Protein AF-A0A9D6N8E6-F1 (afdb_monomer_lite)

Structure (mmCIF, N/CA/C/O backbone):
data_AF-A0A9D6N8E6-F1
#
_entry.id   AF-A0A9D6N8E6-F1
#
loop_
_atom_site.group_PDB
_atom_site.id
_atom_site.type_symbol
_atom_site.label_atom_id
_atom_site.label_alt_id
_atom_site.label_comp_id
_atom_site.label_asym_id
_atom_site.label_entity_id
_atom_site.label_seq_id
_atom_site.pdbx_PDB_ins_code
_atom_site.Cartn_x
_atom_site.Cartn_y
_atom_site.Cartn_z
_atom_site.occupancy
_atom_site.B_iso_or_equiv
_atom_site.auth_seq_id
_atom_site.auth_comp_id
_atom_site.auth_asym_id
_atom_site.auth_atom_id
_atom_site.pdbx_PDB_model_num
ATOM 1 N N . MET A 1 1 ? 76.226 5.677 11.889 1.00 42.09 1 MET A N 1
ATOM 2 C CA . MET A 1 1 ? 75.661 6.830 12.617 1.00 42.09 1 MET A CA 1
ATOM 3 C C . MET A 1 1 ? 74.143 6.718 12.610 1.00 42.09 1 MET A C 1
ATOM 5 O O . MET A 1 1 ? 73.605 6.494 11.540 1.00 42.09 1 MET A O 1
ATOM 9 N N . LEU A 1 2 ? 73.529 6.813 13.801 1.00 46.78 2 LEU A N 1
ATOM 10 C CA . LEU A 1 2 ? 72.191 7.360 14.121 1.00 46.78 2 LEU A CA 1
ATOM 11 C C . LEU A 1 2 ? 71.044 6.963 13.155 1.00 46.78 2 LEU A C 1
ATOM 13 O O . LEU A 1 2 ? 70.972 7.461 12.046 1.00 46.78 2 LEU A O 1
ATOM 17 N N . GLY A 1 3 ? 70.111 6.066 13.481 1.00 46.19 3 GLY A N 1
ATOM 18 C CA . GLY A 1 3 ? 69.274 6.053 14.682 1.00 46.19 3 GLY A CA 1
ATOM 19 C C . GLY A 1 3 ? 68.002 6.879 14.446 1.00 46.19 3 GLY A C 1
ATOM 20 O O . GLY A 1 3 ? 68.111 8.089 14.284 1.00 46.19 3 GLY A O 1
ATOM 21 N N . LYS A 1 4 ? 66.824 6.230 14.441 1.00 55.94 4 LYS A N 1
ATOM 22 C CA . LYS A 1 4 ? 65.525 6.746 14.934 1.00 55.94 4 LYS A CA 1
ATOM 23 C C . LYS A 1 4 ? 64.436 5.681 14.756 1.00 55.94 4 LYS A C 1
ATOM 25 O O . LYS A 1 4 ? 63.934 5.451 13.662 1.00 55.94 4 LYS A O 1
ATOM 30 N N . GLY A 1 5 ? 64.118 5.016 15.865 1.00 46.75 5 GLY A N 1
ATOM 31 C CA . GLY A 1 5 ? 62.957 4.148 15.995 1.00 46.75 5 GLY A CA 1
ATOM 32 C C . GLY A 1 5 ? 61.688 4.974 16.187 1.00 46.75 5 GLY A C 1
ATOM 33 O O . GLY A 1 5 ? 61.681 5.943 16.943 1.00 46.75 5 GLY A O 1
ATOM 34 N N . PHE A 1 6 ? 60.619 4.571 15.507 1.00 55.41 6 PHE A N 1
ATOM 35 C CA . PHE A 1 6 ? 59.274 5.069 15.758 1.00 55.41 6 PHE A CA 1
ATOM 36 C C . PHE A 1 6 ? 58.623 4.194 16.829 1.00 55.41 6 PHE A C 1
ATOM 38 O O . PHE A 1 6 ? 58.233 3.052 16.589 1.00 55.41 6 PHE A O 1
ATOM 45 N N . SER A 1 7 ? 58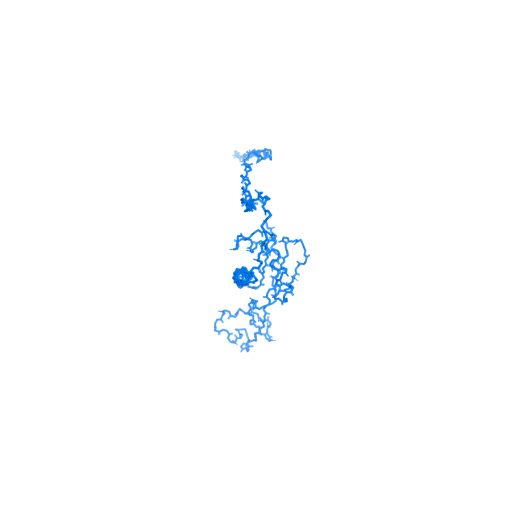.550 4.733 18.041 1.00 55.28 7 SER A N 1
ATOM 46 C CA . SER A 1 7 ? 57.780 4.193 19.154 1.00 55.28 7 SER A CA 1
ATOM 47 C C . SER A 1 7 ? 56.286 4.372 18.877 1.00 55.28 7 SER A C 1
ATOM 49 O O . SER A 1 7 ? 55.776 5.483 18.763 1.00 55.28 7 SER A O 1
ATOM 51 N N . ASN A 1 8 ? 55.583 3.250 18.762 1.00 55.59 8 ASN A N 1
ATOM 52 C CA . ASN A 1 8 ? 54.142 3.188 18.554 1.00 55.59 8 ASN A CA 1
ATOM 53 C C . ASN A 1 8 ? 53.432 3.354 19.918 1.00 55.59 8 ASN A C 1
ATOM 55 O O . ASN A 1 8 ? 53.667 2.531 20.813 1.00 55.59 8 ASN 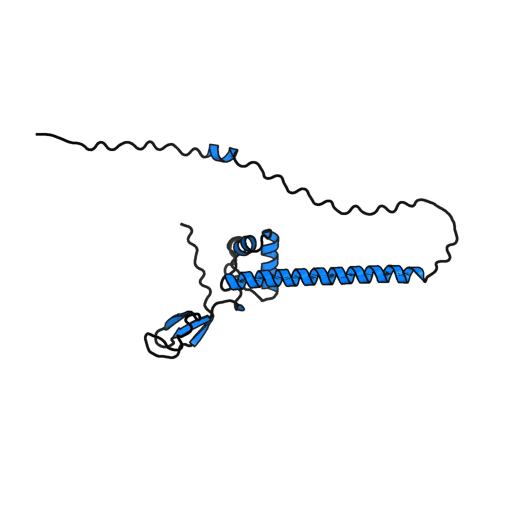A O 1
ATOM 59 N N . PRO A 1 9 ? 52.611 4.396 20.147 1.00 61.34 9 PRO A N 1
ATOM 60 C CA . PRO A 1 9 ? 51.928 4.567 21.422 1.00 61.34 9 PRO A CA 1
ATOM 61 C C . PRO A 1 9 ? 50.832 3.509 21.570 1.00 61.34 9 PRO A C 1
ATOM 63 O O . PRO A 1 9 ? 49.871 3.449 20.802 1.00 61.34 9 PRO A O 1
ATOM 66 N N . LYS A 1 10 ? 50.980 2.667 22.598 1.00 52.97 10 LYS A N 1
ATOM 67 C CA . LYS A 1 10 ? 49.963 1.725 23.072 1.00 52.97 10 LYS A CA 1
ATOM 68 C C . LYS A 1 10 ? 48.655 2.484 23.338 1.00 52.97 10 LYS A C 1
ATOM 70 O O . LYS A 1 10 ? 48.510 3.116 24.380 1.00 52.97 10 LYS A O 1
ATOM 75 N N . ARG A 1 11 ? 47.692 2.398 22.413 1.00 54.81 11 ARG A N 1
ATOM 76 C CA . ARG A 1 11 ? 46.283 2.723 22.680 1.00 54.81 11 ARG A CA 1
ATOM 77 C C . ARG A 1 11 ? 45.772 1.732 23.720 1.00 54.81 11 ARG A C 1
ATOM 79 O O . ARG A 1 11 ? 45.504 0.572 23.410 1.00 54.81 11 ARG A O 1
ATOM 86 N N . SER A 1 12 ? 45.671 2.185 24.962 1.00 56.44 12 SER A N 1
ATOM 87 C CA . SER A 1 12 ? 44.940 1.499 26.016 1.00 56.44 12 SER A CA 1
ATOM 88 C C . SER A 1 12 ? 43.485 1.339 25.570 1.00 56.44 12 SER A C 1
ATOM 90 O O . SER A 1 12 ? 42.748 2.308 25.403 1.00 56.44 12 SER A O 1
ATOM 92 N N . ARG A 1 13 ? 43.072 0.090 25.337 1.00 53.91 13 ARG A N 1
ATOM 93 C CA . ARG A 1 13 ? 41.660 -0.278 25.226 1.00 53.91 13 ARG A CA 1
ATOM 94 C C . ARG A 1 13 ? 41.016 0.001 26.581 1.00 53.91 13 ARG A C 1
ATOM 96 O O . ARG A 1 13 ? 41.145 -0.805 27.499 1.00 53.91 13 ARG A O 1
ATOM 103 N N . ALA A 1 14 ? 40.357 1.148 26.717 1.00 61.81 14 ALA A N 1
ATOM 104 C CA . ALA A 1 14 ? 39.375 1.339 27.771 1.00 61.81 14 ALA A CA 1
ATOM 105 C C . ALA A 1 14 ? 38.283 0.283 27.547 1.00 61.81 14 ALA A C 1
ATOM 107 O O . ALA A 1 14 ? 37.574 0.312 26.541 1.00 61.81 14 ALA A O 1
ATOM 108 N N . GLY A 1 15 ? 38.253 -0.724 28.419 1.00 55.06 15 GLY A N 1
ATOM 109 C CA . GLY A 1 15 ? 37.302 -1.823 28.347 1.00 55.06 15 GLY A CA 1
ATOM 110 C C . GLY A 1 15 ? 35.882 -1.285 28.444 1.00 55.06 15 GLY A C 1
ATOM 111 O O . GLY A 1 15 ? 35.516 -0.661 29.438 1.00 55.06 15 GLY A O 1
ATOM 112 N N . PHE A 1 16 ? 35.098 -1.529 27.401 1.00 65.12 16 PHE A N 1
ATOM 113 C CA . PHE A 1 16 ? 33.666 -1.284 27.392 1.00 65.12 16 PHE A CA 1
ATOM 114 C C . PHE A 1 16 ? 33.035 -2.177 28.470 1.00 65.12 16 PHE A C 1
ATOM 116 O O . PHE A 1 16 ? 33.077 -3.402 28.358 1.00 65.12 16 PHE A O 1
ATOM 123 N N . ARG A 1 17 ? 32.528 -1.581 29.558 1.00 65.69 17 ARG A N 1
ATOM 124 C CA . ARG A 1 17 ? 31.813 -2.305 30.618 1.00 65.69 17 ARG A CA 1
ATOM 125 C C . ARG A 1 17 ? 30.303 -2.190 30.372 1.00 65.69 17 ARG A C 1
ATOM 127 O O . ARG A 1 17 ? 29.754 -1.115 30.609 1.00 65.69 17 ARG A O 1
ATOM 134 N N . PRO A 1 18 ? 29.620 -3.261 29.927 1.00 62.97 18 PRO A N 1
ATOM 135 C CA . PRO A 1 18 ? 28.190 -3.223 29.595 1.00 62.97 18 PRO A CA 1
ATOM 136 C C . PRO A 1 18 ? 27.273 -2.929 30.799 1.00 62.97 18 PRO A C 1
ATOM 138 O O . PRO A 1 18 ? 26.122 -2.547 30.621 1.00 62.97 18 PRO A O 1
ATOM 141 N N . GLU A 1 19 ? 27.783 -3.022 32.028 1.00 61.53 19 GLU A N 1
ATOM 142 C CA . GLU A 1 19 ? 27.011 -2.810 33.261 1.00 61.53 19 GLU A CA 1
ATOM 143 C C . GLU A 1 19 ? 26.601 -1.343 33.513 1.00 61.53 19 GLU A C 1
ATOM 145 O O . GLU A 1 19 ? 25.722 -1.088 34.335 1.00 61.53 19 GLU A O 1
ATOM 150 N N . GLN A 1 20 ? 27.189 -0.361 32.814 1.00 58.69 20 GLN A N 1
ATOM 151 C CA . GLN A 1 20 ? 26.854 1.061 33.014 1.00 58.69 20 GLN A CA 1
ATOM 152 C C . GLN A 1 20 ? 25.631 1.547 32.216 1.00 58.69 20 GLN A C 1
ATOM 154 O O . GLN A 1 20 ? 25.090 2.603 32.535 1.00 58.69 20 GLN A O 1
ATOM 159 N N . ILE A 1 21 ? 25.149 0.782 31.231 1.00 59.91 21 ILE A N 1
ATOM 160 C CA . ILE A 1 21 ? 24.007 1.184 30.385 1.00 59.91 21 ILE A CA 1
ATOM 161 C C . ILE A 1 21 ? 22.663 0.890 31.080 1.00 59.91 21 ILE A C 1
ATOM 163 O O . ILE A 1 21 ? 21.669 1.571 30.844 1.00 59.91 21 ILE A O 1
ATOM 167 N N . ALA A 1 22 ? 22.630 -0.058 32.022 1.00 58.19 22 ALA A N 1
ATOM 168 C CA . ALA A 1 22 ? 21.402 -0.462 32.709 1.00 58.19 22 ALA A CA 1
ATOM 169 C C . ALA A 1 22 ? 20.863 0.567 33.729 1.00 58.19 22 ALA A C 1
ATOM 171 O O . ALA A 1 22 ? 19.796 0.353 34.298 1.00 58.19 22 ALA A O 1
ATOM 172 N N . ARG A 1 23 ? 21.571 1.678 33.991 1.00 57.94 23 ARG A N 1
ATOM 173 C CA . ARG A 1 23 ? 21.167 2.677 35.004 1.00 57.94 23 ARG A CA 1
ATOM 174 C C . ARG A 1 23 ? 20.508 3.946 34.454 1.00 57.94 23 ARG A C 1
ATOM 176 O O . ARG A 1 23 ? 20.097 4.781 35.255 1.00 57.94 23 ARG A O 1
ATOM 183 N N . THR A 1 24 ? 20.380 4.112 33.138 1.00 58.00 24 THR A N 1
ATOM 184 C CA . THR A 1 24 ? 19.835 5.349 32.536 1.00 58.00 24 THR A CA 1
ATOM 185 C C . THR A 1 24 ? 18.428 5.234 31.961 1.00 58.00 24 THR A C 1
ATOM 187 O O . THR A 1 24 ? 17.838 6.262 31.635 1.00 58.00 24 THR A O 1
ATOM 190 N N . LEU A 1 25 ? 17.834 4.043 31.904 1.00 56.38 25 LEU A N 1
ATOM 191 C CA . LEU A 1 25 ? 16.436 3.895 31.500 1.00 56.38 25 LEU A CA 1
ATOM 192 C C . LEU A 1 25 ? 15.541 3.995 32.736 1.00 56.38 25 LEU A C 1
ATOM 194 O O . LEU A 1 25 ? 15.203 3.000 33.373 1.00 56.38 25 LEU A O 1
ATOM 198 N N . LYS A 1 26 ? 15.183 5.233 33.101 1.00 67.19 26 LYS A N 1
ATOM 199 C CA . LYS A 1 26 ? 13.993 5.471 33.926 1.00 67.19 26 LYS A CA 1
ATOM 200 C C . LYS A 1 26 ? 12.805 4.855 33.175 1.00 67.19 26 LYS A C 1
ATOM 202 O O . LYS A 1 26 ? 12.617 5.229 32.019 1.00 67.19 26 LYS A O 1
ATOM 207 N N . PRO A 1 27 ? 12.035 3.938 33.781 1.00 63.91 27 PRO A N 1
ATOM 208 C CA . PRO A 1 27 ? 10.807 3.459 33.165 1.00 63.91 27 PRO A CA 1
ATOM 209 C C . PRO A 1 27 ? 9.907 4.667 32.891 1.00 63.91 27 PRO A C 1
ATOM 211 O O . PRO A 1 27 ? 9.666 5.476 33.795 1.00 63.91 27 PRO A O 1
ATOM 214 N N . GLU A 1 28 ? 9.483 4.829 31.636 1.00 70.31 28 GLU A N 1
ATOM 215 C CA . GLU A 1 28 ? 8.436 5.788 31.302 1.00 70.31 28 GLU A CA 1
ATOM 216 C C . GLU A 1 28 ? 7.204 5.463 32.157 1.00 70.31 28 GLU A C 1
ATOM 218 O O . GLU A 1 28 ? 6.850 4.288 32.296 1.00 70.31 28 GLU A O 1
ATOM 223 N N . PRO A 1 29 ? 6.580 6.470 32.790 1.00 73.81 29 PRO A N 1
ATOM 224 C CA . PRO A 1 29 ? 5.372 6.254 33.565 1.00 73.81 29 PRO A CA 1
ATOM 225 C C . PRO A 1 29 ? 4.295 5.689 32.640 1.00 73.81 29 PRO A C 1
ATOM 227 O O . PRO A 1 29 ? 3.946 6.313 31.637 1.00 73.81 29 PRO A O 1
ATOM 230 N N . GLU A 1 30 ? 3.787 4.504 32.981 1.00 74.56 30 GLU A N 1
ATOM 231 C CA . GLU A 1 30 ? 2.699 3.866 32.248 1.00 74.56 30 GLU A CA 1
ATOM 232 C C . GLU A 1 30 ? 1.525 4.850 32.092 1.00 74.56 30 GLU A C 1
ATOM 234 O O . GLU A 1 30 ? 1.157 5.535 33.060 1.00 74.56 30 GLU A O 1
ATOM 239 N N . PRO A 1 31 ? 0.936 4.963 30.887 1.00 71.06 31 PRO A N 1
ATOM 240 C CA . PRO A 1 31 ? -0.217 5.817 30.668 1.00 71.06 31 PRO A CA 1
ATOM 241 C C . PRO A 1 31 ? -1.355 5.349 31.575 1.00 71.06 31 PRO A C 1
ATOM 243 O O . PRO A 1 31 ? -1.802 4.204 31.507 1.00 71.06 31 PRO A O 1
ATOM 246 N N . LYS A 1 32 ? -1.802 6.254 32.452 1.00 76.38 32 LYS A N 1
ATOM 247 C CA . LYS A 1 32 ? -2.944 6.037 33.343 1.00 76.38 32 LYS A CA 1
ATOM 248 C C . LYS A 1 32 ? -4.135 5.540 32.510 1.00 76.38 32 LYS A C 1
ATOM 250 O O . LYS A 1 32 ? -4.472 6.216 31.536 1.00 76.38 32 LYS A O 1
ATOM 255 N N . PRO A 1 33 ? -4.774 4.415 32.877 1.00 73.19 33 PRO A N 1
ATOM 256 C CA . PRO A 1 33 ? -5.972 3.954 32.195 1.00 73.19 33 PRO A CA 1
ATOM 257 C C . PRO A 1 33 ? -7.033 5.055 32.242 1.00 73.19 33 PRO A C 1
ATOM 259 O O . PRO A 1 33 ? -7.314 5.629 33.299 1.00 73.19 33 PRO A O 1
ATOM 262 N N . GLU A 1 34 ? -7.558 5.381 31.064 1.00 76.31 34 GLU A N 1
ATOM 263 C CA . GLU A 1 34 ? -8.671 6.303 30.882 1.00 76.31 34 GLU A CA 1
ATOM 264 C C . GLU A 1 34 ? -9.856 5.772 31.711 1.00 76.31 34 GLU A C 1
ATOM 266 O O . GLU A 1 34 ? -10.166 4.581 31.614 1.00 76.31 34 GLU A O 1
ATOM 271 N N . PRO A 1 35 ? -10.461 6.585 32.596 1.00 71.50 35 PRO A N 1
ATOM 272 C CA . PRO A 1 35 ? -11.494 6.103 33.502 1.00 71.50 35 PRO A CA 1
ATOM 273 C C . PRO A 1 35 ? -12.690 5.588 32.699 1.00 71.50 35 PRO A C 1
ATOM 275 O O . PRO A 1 35 ? -13.285 6.326 31.911 1.00 71.50 35 PRO A O 1
ATOM 278 N N . GLU A 1 36 ? -13.032 4.314 32.910 1.00 70.94 36 GLU A N 1
ATOM 279 C CA . GLU A 1 36 ? -14.261 3.729 32.384 1.00 70.94 36 GLU A CA 1
ATOM 280 C C . GLU A 1 36 ? -15.460 4.581 32.832 1.00 70.94 36 GLU A C 1
ATOM 282 O O . GLU A 1 36 ? -15.520 4.988 33.998 1.00 70.94 36 GLU A O 1
ATOM 287 N N . PRO A 1 37 ? -16.418 4.877 31.935 1.00 66.69 37 PRO A N 1
ATOM 288 C CA . PRO A 1 37 ? -17.615 5.609 32.312 1.00 66.69 37 PRO A CA 1
ATOM 289 C C . PRO A 1 37 ? -18.377 4.798 33.361 1.00 66.69 37 PRO A C 1
ATOM 291 O O . PRO A 1 37 ? -18.835 3.686 33.091 1.00 66.69 37 PRO A O 1
ATOM 294 N N . GLU A 1 38 ? -18.490 5.356 34.568 1.00 63.22 38 GLU A N 1
ATOM 295 C CA . GLU A 1 38 ? -19.207 4.720 35.665 1.00 63.22 38 GLU A CA 1
ATOM 296 C C . GLU A 1 38 ? -20.635 4.360 35.221 1.00 63.22 38 GLU A C 1
ATOM 298 O O . GLU A 1 38 ? -21.335 5.195 34.634 1.00 63.22 38 GLU A O 1
ATOM 303 N N . PRO A 1 39 ? -21.110 3.133 35.504 1.00 59.91 39 PRO A N 1
ATOM 304 C CA . PRO A 1 39 ? -22.498 2.792 35.272 1.00 59.91 39 PRO A CA 1
ATOM 305 C C . PRO A 1 39 ? -23.355 3.692 36.159 1.00 59.91 39 PRO A C 1
ATOM 307 O O . PRO A 1 39 ? -23.264 3.640 37.388 1.00 59.91 39 PRO A O 1
ATOM 310 N N . VAL A 1 40 ? -24.189 4.515 35.523 1.00 61.69 40 VAL A N 1
ATOM 311 C CA . VAL A 1 40 ? -25.198 5.349 36.177 1.00 61.69 40 VAL A CA 1
ATOM 312 C C . VAL A 1 40 ? -26.038 4.443 37.077 1.00 61.69 40 VAL A C 1
ATOM 314 O O . VAL A 1 40 ? -26.909 3.706 36.617 1.00 61.69 40 VAL A O 1
ATOM 317 N N . ARG A 1 41 ? -25.739 4.452 38.380 1.00 49.25 41 ARG A N 1
ATOM 318 C CA . ARG A 1 41 ? -26.508 3.727 39.387 1.00 49.25 41 ARG A CA 1
ATOM 319 C C . ARG A 1 41 ? -27.852 4.424 39.523 1.00 49.25 41 ARG A C 1
ATOM 321 O O . ARG A 1 41 ? -27.976 5.423 40.228 1.00 49.25 41 ARG A O 1
ATOM 328 N N . SER A 1 42 ? -28.864 3.882 38.857 1.00 52.91 42 SER A N 1
ATOM 329 C CA . SER A 1 42 ? -30.259 4.215 39.121 1.00 52.91 42 SER A CA 1
ATOM 330 C C . SER A 1 42 ? -30.610 3.767 40.540 1.00 52.91 42 SER A C 1
ATOM 332 O O . SER A 1 42 ? -30.959 2.616 40.794 1.00 52.91 42 SER A O 1
ATOM 334 N N . ALA A 1 43 ? -30.477 4.688 41.488 1.00 51.78 43 ALA A N 1
ATOM 335 C CA . ALA A 1 43 ? -31.092 4.571 42.794 1.00 51.78 43 ALA A CA 1
ATOM 336 C C . ALA A 1 43 ? -32.602 4.774 42.639 1.00 51.78 43 ALA A C 1
ATOM 338 O O . ALA A 1 43 ? -33.040 5.868 42.298 1.00 51.78 43 ALA A O 1
ATOM 339 N N . ALA A 1 44 ? -33.396 3.743 42.920 1.00 43.91 44 ALA A N 1
ATOM 340 C CA . ALA A 1 44 ? -34.776 3.920 43.360 1.00 43.91 44 ALA A CA 1
ATOM 341 C C . ALA A 1 44 ? -35.280 2.643 44.038 1.00 43.91 44 ALA A C 1
ATOM 343 O O . ALA A 1 44 ? -35.862 1.757 43.416 1.00 43.91 44 ALA A O 1
ATOM 344 N N . GLY A 1 45 ? -35.068 2.566 45.350 1.00 50.66 45 GLY A N 1
ATOM 345 C CA . GLY A 1 45 ? -35.974 1.826 46.212 1.00 50.66 45 GLY A CA 1
ATOM 346 C C . GLY A 1 45 ? -37.127 2.743 46.606 1.00 50.66 45 GLY A C 1
ATOM 347 O O . GLY A 1 45 ? -36.907 3.711 47.323 1.00 50.66 45 GLY A O 1
ATOM 348 N N . SER A 1 46 ? -38.352 2.429 46.190 1.00 45.12 46 SER A N 1
ATOM 349 C CA . SER A 1 46 ? -39.542 2.666 47.011 1.00 45.12 46 SER A CA 1
ATOM 350 C C . SER A 1 46 ? -40.658 1.729 46.544 1.00 45.12 46 SER A C 1
ATOM 352 O O . SER A 1 46 ? -41.050 1.688 45.380 1.00 45.12 46 SER A O 1
ATOM 354 N N . LYS A 1 47 ? -41.124 0.884 47.463 1.00 54.38 47 LYS A N 1
ATOM 355 C CA . LYS A 1 47 ? -42.297 0.037 47.264 1.00 54.38 47 LYS A CA 1
ATOM 356 C C . LYS A 1 47 ? -43.515 0.922 47.515 1.00 54.38 47 LYS A C 1
ATOM 358 O O . LYS A 1 47 ? -43.822 1.207 48.668 1.00 54.38 47 LYS A O 1
ATOM 363 N N . SER A 1 48 ? -44.185 1.363 46.457 1.00 43.09 48 SER A N 1
ATOM 364 C CA . SER A 1 48 ? -45.548 1.882 46.550 1.00 43.09 48 SER A CA 1
ATOM 365 C C . SER A 1 48 ? -46.417 1.115 45.563 1.00 43.09 48 SER A C 1
ATOM 367 O O . SER A 1 48 ? -46.128 1.035 44.372 1.00 43.09 48 SER A O 1
ATOM 369 N N . THR A 1 49 ? -47.432 0.450 46.104 1.00 51.56 49 THR A N 1
ATOM 370 C CA . THR A 1 49 ? -48.430 -0.308 45.356 1.00 51.56 49 THR A CA 1
ATOM 371 C C . THR A 1 49 ? -49.406 0.689 44.747 1.00 51.56 49 THR A C 1
ATOM 373 O O . THR A 1 49 ? -50.465 0.962 45.302 1.00 51.56 49 THR A O 1
ATOM 376 N N . THR A 1 50 ? -49.021 1.291 43.631 1.00 46.09 50 THR A N 1
ATOM 377 C CA . THR A 1 50 ? -49.912 2.059 42.764 1.00 46.09 50 THR A CA 1
ATOM 378 C C . THR A 1 50 ? -50.218 1.207 41.544 1.00 46.09 50 THR A C 1
ATOM 380 O O . THR A 1 50 ? -49.325 0.716 40.859 1.00 46.09 50 THR A O 1
ATOM 383 N N . THR A 1 51 ? -51.503 0.985 41.286 1.00 51.06 51 THR A N 1
ATOM 384 C CA . THR A 1 51 ? -52.001 0.458 40.015 1.00 51.06 51 THR A CA 1
ATOM 385 C C . THR A 1 51 ? -51.578 1.412 38.905 1.00 51.06 51 THR A C 1
ATOM 387 O O . THR A 1 51 ? -52.193 2.458 38.703 1.00 51.06 51 THR A O 1
ATOM 390 N N . VAL A 1 52 ? -50.481 1.075 38.230 1.00 42.62 52 VAL A N 1
ATOM 391 C CA . VAL A 1 52 ? -49.976 1.822 37.083 1.00 42.62 52 VAL A CA 1
ATOM 392 C C . VAL A 1 52 ? -50.868 1.476 35.898 1.00 42.62 52 VAL A C 1
ATOM 394 O O . VAL A 1 52 ? -50.808 0.368 35.365 1.00 42.62 52 VAL A O 1
ATOM 397 N N . HIS A 1 53 ? -51.703 2.425 35.479 1.00 46.78 53 HIS A N 1
ATOM 398 C CA . HIS A 1 53 ? -52.138 2.466 34.091 1.00 46.78 53 HIS A CA 1
ATOM 399 C C . HIS A 1 53 ? -50.869 2.617 33.250 1.00 46.78 53 HIS A C 1
ATOM 401 O O . HIS A 1 53 ? -50.235 3.670 33.251 1.00 46.78 53 HIS A O 1
ATOM 407 N N . VAL A 1 54 ? -50.442 1.525 32.616 1.00 48.81 54 VAL A N 1
ATOM 408 C CA . VAL A 1 54 ? -49.312 1.537 31.690 1.00 48.81 54 VAL A CA 1
ATOM 409 C C . VAL A 1 54 ? -49.783 2.277 30.446 1.00 48.81 54 VAL A C 1
ATOM 411 O O . VAL A 1 54 ? -50.421 1.703 29.566 1.00 48.81 54 VAL A O 1
ATOM 414 N N . ASP A 1 55 ? -49.509 3.577 30.412 1.00 45.22 55 ASP A N 1
ATOM 415 C CA . ASP A 1 55 ? -49.644 4.392 29.216 1.00 45.22 55 ASP A CA 1
ATOM 416 C C . ASP A 1 55 ? -48.655 3.857 28.170 1.00 45.22 55 ASP A C 1
ATOM 418 O O . ASP A 1 55 ? -47.456 4.151 28.184 1.00 45.22 55 ASP A O 1
ATOM 422 N N . LEU A 1 56 ? -49.156 3.019 27.258 1.00 50.50 56 LEU A N 1
ATOM 423 C CA . LEU A 1 56 ? -48.396 2.434 26.146 1.00 50.50 56 LEU A CA 1
ATOM 424 C C . LEU A 1 56 ? -47.770 3.493 25.213 1.00 50.50 56 LEU A C 1
ATOM 426 O O . LEU A 1 56 ? -46.925 3.152 24.387 1.00 50.50 56 LEU A O 1
ATOM 430 N N . GLY A 1 57 ? -48.133 4.774 25.349 1.00 46.88 57 GLY A N 1
ATOM 431 C CA . GLY A 1 57 ? -47.574 5.877 24.564 1.00 46.88 57 G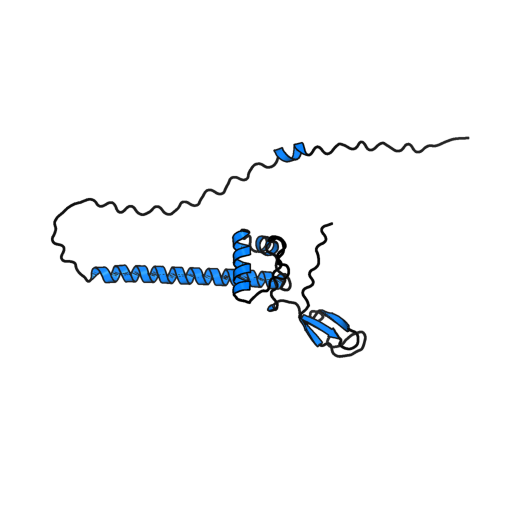LY A CA 1
ATOM 432 C C . GLY A 1 57 ? -46.132 6.267 24.920 1.00 46.88 57 GLY A C 1
ATOM 433 O O . GLY A 1 57 ? -45.410 6.768 24.058 1.00 46.88 57 GLY A O 1
ATOM 434 N N . ALA A 1 58 ? -45.662 6.012 26.147 1.00 44.47 58 ALA A N 1
ATOM 435 C CA . ALA A 1 58 ? -44.337 6.469 26.594 1.00 44.47 58 ALA A CA 1
ATOM 436 C C . ALA A 1 58 ? -43.174 5.545 26.176 1.00 44.47 58 ALA A C 1
ATOM 438 O O . ALA A 1 58 ? -42.022 5.979 26.128 1.00 44.47 58 ALA A O 1
ATOM 439 N N . LEU A 1 59 ? -43.455 4.287 25.817 1.00 47.94 59 LEU A N 1
ATOM 440 C CA . LEU A 1 59 ? -42.431 3.342 25.351 1.00 47.94 59 LEU A CA 1
ATOM 441 C C . LEU A 1 59 ? -41.978 3.608 23.907 1.00 47.94 59 LEU A C 1
ATOM 443 O O . LEU A 1 59 ? -40.880 3.203 23.538 1.00 47.94 59 LEU A O 1
ATOM 447 N N . PHE A 1 60 ? -42.756 4.336 23.102 1.00 46.25 60 PHE A N 1
ATOM 448 C CA . PHE A 1 60 ? -42.372 4.643 21.719 1.00 46.25 60 PHE A CA 1
ATOM 449 C C . PHE A 1 60 ? -41.350 5.785 21.606 1.00 46.25 60 PHE A C 1
ATOM 451 O O . PHE A 1 60 ? -40.492 5.744 20.728 1.00 46.25 60 PHE A O 1
ATOM 458 N N . TYR A 1 61 ? -41.355 6.764 22.516 1.00 48.25 61 TYR A N 1
ATOM 459 C CA . TYR A 1 61 ? -40.396 7.879 22.465 1.00 48.25 61 TYR A CA 1
ATOM 460 C C . TYR A 1 61 ? -39.020 7.550 23.069 1.00 48.25 61 TYR A C 1
ATOM 462 O O . TYR A 1 61 ? -38.027 8.160 22.676 1.00 48.25 61 TYR A O 1
ATOM 470 N N . GLY A 1 62 ? -38.926 6.558 23.963 1.00 45.47 62 GLY A N 1
ATOM 471 C CA . GLY A 1 62 ? -37.638 6.079 24.486 1.00 45.47 62 GLY A CA 1
ATOM 472 C C . GLY A 1 62 ? -36.838 5.245 23.476 1.00 45.47 62 GLY A C 1
ATOM 473 O O . GLY A 1 62 ? -35.609 5.287 23.469 1.00 45.47 62 GLY A O 1
ATOM 474 N N . VAL A 1 63 ? -37.523 4.523 22.583 1.00 50.47 63 VAL A N 1
ATOM 475 C CA . VAL A 1 63 ? -36.881 3.670 21.570 1.00 50.47 63 VAL A CA 1
ATOM 476 C C . VAL A 1 63 ? -36.349 4.513 20.405 1.00 50.47 63 VAL A C 1
ATOM 478 O O . VAL A 1 63 ? -35.222 4.294 19.968 1.00 50.47 63 VAL A O 1
ATOM 481 N N . SER A 1 64 ? -37.073 5.549 19.971 1.00 52.25 64 SER A N 1
ATOM 482 C CA . SER A 1 64 ? -36.631 6.435 18.880 1.00 52.25 64 SER A CA 1
ATOM 483 C C . SER A 1 64 ? -35.303 7.150 19.176 1.00 52.25 64 SER A C 1
ATOM 485 O O . SER A 1 64 ? -34.450 7.246 18.298 1.00 52.25 64 SER A O 1
ATOM 487 N N . GLY A 1 65 ? -35.073 7.583 20.424 1.00 52.16 65 GLY A N 1
ATOM 488 C CA . GLY A 1 65 ? -33.814 8.230 20.819 1.00 52.16 65 GLY A CA 1
ATOM 489 C C . GLY A 1 65 ? -32.601 7.288 20.835 1.00 52.16 65 GLY A C 1
ATOM 490 O O . GLY A 1 65 ? -31.495 7.701 20.493 1.00 52.16 65 GLY A O 1
ATOM 491 N N . LEU A 1 66 ? -32.796 6.009 21.178 1.00 54.94 66 LEU A N 1
ATOM 492 C CA . LEU A 1 66 ? -31.734 4.992 21.153 1.00 54.94 66 LEU A CA 1
ATOM 493 C C . LEU A 1 66 ? -31.344 4.598 19.721 1.00 54.94 66 LEU A C 1
ATOM 495 O O . LEU A 1 66 ? -30.163 4.380 19.446 1.00 54.94 66 LEU A O 1
ATOM 499 N N . PHE A 1 67 ? -32.314 4.559 18.804 1.00 57.53 67 PHE A N 1
ATOM 500 C CA . PHE A 1 67 ? -32.051 4.313 17.384 1.00 57.53 67 PHE A CA 1
ATOM 501 C C . PHE A 1 67 ? -31.227 5.443 16.744 1.00 57.53 67 PHE A C 1
ATOM 503 O O . PHE A 1 67 ? -30.283 5.158 16.007 1.00 57.53 67 PHE A O 1
ATOM 510 N N . ASP A 1 68 ? -31.504 6.707 17.079 1.00 62.88 68 ASP A N 1
ATOM 511 C CA . ASP A 1 68 ? -30.756 7.861 16.554 1.00 62.88 68 ASP A CA 1
ATOM 512 C C . ASP A 1 68 ? -29.293 7.900 17.047 1.00 62.88 68 ASP A C 1
ATOM 514 O O . ASP A 1 68 ? -28.363 8.174 16.282 1.00 62.88 68 ASP A O 1
ATOM 518 N N . VAL A 1 69 ? -29.053 7.567 18.322 1.00 70.50 69 VAL A N 1
ATOM 519 C CA . VAL A 1 69 ? -27.689 7.482 18.882 1.00 70.50 69 VAL A CA 1
ATOM 520 C C . VAL A 1 69 ? -26.914 6.308 18.274 1.00 70.50 69 VAL A C 1
ATOM 522 O O . VAL A 1 69 ? -25.738 6.460 17.931 1.00 70.50 69 VAL A O 1
ATOM 525 N N . GLY A 1 70 ? -27.569 5.158 18.084 1.00 72.00 70 GLY A N 1
ATOM 526 C CA . GLY A 1 70 ? -26.974 3.993 17.429 1.00 72.00 70 GLY A CA 1
ATOM 527 C C . GLY A 1 70 ? -26.549 4.282 15.987 1.00 72.00 70 GLY A C 1
ATOM 528 O O . GLY A 1 70 ? -25.413 3.989 15.609 1.00 72.00 70 GLY A O 1
ATOM 529 N N . MET A 1 71 ? -27.416 4.933 15.204 1.00 75.88 71 MET A N 1
ATOM 530 C CA . MET A 1 71 ? -27.118 5.340 13.825 1.00 75.88 71 MET A CA 1
ATOM 531 C C . MET A 1 71 ? -25.891 6.258 13.768 1.00 75.88 71 MET A C 1
ATOM 533 O O . MET A 1 71 ? -24.917 5.937 13.081 1.00 75.88 71 MET A O 1
ATOM 537 N N . ARG A 1 72 ? -25.858 7.323 14.584 1.00 78.06 72 ARG A N 1
ATOM 538 C CA . ARG A 1 72 ? -24.718 8.259 14.634 1.00 78.06 72 ARG A CA 1
ATOM 539 C C . ARG A 1 72 ? -23.405 7.587 15.034 1.00 78.06 72 ARG A C 1
ATOM 541 O O . ARG A 1 72 ? -22.353 7.935 14.495 1.00 78.06 72 ARG A O 1
ATOM 548 N N . TYR A 1 73 ? -23.443 6.612 15.944 1.00 81.56 73 TYR A N 1
ATOM 549 C CA . TYR A 1 73 ? -22.248 5.856 16.325 1.00 81.56 73 TYR A CA 1
ATOM 550 C C . TYR A 1 73 ? -21.703 5.021 15.159 1.00 81.56 73 TYR A C 1
ATOM 552 O O . TYR A 1 73 ? -20.496 5.030 14.902 1.00 81.56 73 TYR A O 1
ATOM 560 N N . THR A 1 74 ? -22.576 4.330 14.418 1.00 84.50 74 THR A N 1
ATOM 561 C CA . THR A 1 74 ? -22.147 3.526 13.261 1.00 84.50 74 THR A CA 1
ATOM 562 C C . THR A 1 74 ? -21.582 4.389 12.136 1.00 84.50 74 THR A C 1
ATOM 564 O O . THR A 1 74 ? -20.537 4.050 11.579 1.00 84.50 74 THR A O 1
ATOM 567 N N . GLU A 1 75 ? -22.192 5.542 11.858 1.00 87.00 75 GLU A N 1
ATOM 568 C CA . GLU A 1 75 ? -21.696 6.496 10.865 1.00 87.00 75 GLU A CA 1
ATOM 569 C C . GLU A 1 75 ? -20.330 7.064 11.253 1.00 87.00 75 GLU A C 1
ATOM 571 O O . GLU A 1 75 ? -19.408 7.092 10.432 1.00 87.00 75 GLU A O 1
ATOM 576 N N . TRP A 1 76 ? -20.169 7.473 12.516 1.00 86.12 76 TRP A N 1
ATOM 577 C CA . TRP A 1 76 ? -18.890 7.953 13.035 1.00 86.12 76 TRP A CA 1
ATOM 578 C C . TRP A 1 76 ? -17.802 6.882 12.918 1.00 86.12 76 TRP A C 1
ATOM 580 O O . TRP A 1 76 ? -16.705 7.166 12.427 1.00 86.12 76 TRP A O 1
ATOM 590 N N . LYS A 1 77 ? -18.117 5.634 13.288 1.00 90.06 77 LYS A N 1
ATOM 591 C CA . LYS A 1 77 ? -17.191 4.500 13.184 1.00 90.06 77 LYS A CA 1
ATOM 592 C C . LYS A 1 77 ? -16.777 4.253 11.732 1.00 90.06 77 LYS A C 1
ATOM 594 O O . LYS A 1 77 ? -15.583 4.175 11.450 1.00 90.06 77 LYS A O 1
ATOM 599 N N . GLN A 1 78 ? -17.735 4.221 10.805 1.00 90.88 78 GLN A N 1
ATOM 600 C CA . GLN A 1 78 ? -17.460 4.043 9.376 1.00 90.88 78 GLN A CA 1
ATOM 601 C C . GLN A 1 78 ? -16.639 5.191 8.785 1.00 90.88 78 GLN A C 1
ATOM 603 O O . GLN A 1 78 ? -15.798 4.967 7.913 1.00 90.88 78 GLN A O 1
ATOM 608 N N . LYS A 1 79 ? -16.889 6.434 9.208 1.00 93.44 79 LYS A N 1
ATOM 609 C CA . LYS A 1 79 ? -16.121 7.591 8.739 1.00 93.44 79 LYS A CA 1
ATOM 610 C C . LYS A 1 79 ? -14.669 7.498 9.205 1.00 93.44 79 LYS A C 1
ATOM 612 O O . LYS A 1 79 ? -13.763 7.642 8.387 1.00 93.44 79 LYS A O 1
ATOM 617 N N . ARG A 1 80 ? -14.455 7.172 10.482 1.00 92.06 80 ARG A N 1
ATOM 618 C CA . ARG A 1 80 ? -13.118 6.985 11.058 1.00 92.06 80 ARG A CA 1
ATOM 619 C C . ARG A 1 80 ? -12.369 5.829 10.392 1.00 92.06 80 ARG A C 1
ATOM 621 O O . ARG A 1 80 ? -11.179 5.949 10.118 1.00 92.06 80 ARG A O 1
ATOM 628 N N . GLU A 1 81 ? -13.065 4.738 10.079 1.00 91.25 81 GLU A N 1
ATOM 629 C CA . GLU A 1 81 ? -12.493 3.599 9.355 1.00 91.25 81 GLU A CA 1
ATOM 630 C C . GLU A 1 81 ? -12.101 3.970 7.918 1.00 91.25 81 GLU A C 1
ATOM 632 O O . GLU A 1 81 ? -11.000 3.646 7.476 1.00 91.25 81 GLU A O 1
ATOM 637 N N . ARG A 1 82 ? -12.938 4.731 7.203 1.00 94.31 82 ARG A N 1
ATOM 638 C CA . ARG A 1 82 ? -12.610 5.244 5.862 1.00 94.31 82 ARG A CA 1
ATOM 639 C C . ARG A 1 82 ? -11.396 6.170 5.869 1.00 94.31 82 ARG A C 1
ATOM 641 O O . ARG A 1 82 ? -10.546 6.065 4.986 1.00 94.31 82 ARG A O 1
ATOM 648 N N . GLU A 1 83 ? -11.298 7.060 6.852 1.00 95.75 83 GLU A N 1
ATOM 649 C CA . GLU A 1 83 ? -10.146 7.952 7.013 1.00 95.75 83 GLU A CA 1
ATOM 650 C C . GLU A 1 83 ? -8.866 7.167 7.318 1.00 95.75 83 GLU A C 1
ATOM 652 O O . GLU A 1 83 ? -7.850 7.376 6.654 1.00 95.75 83 GLU A O 1
ATOM 657 N N . ALA A 1 84 ? -8.935 6.203 8.240 1.00 93.38 84 ALA A N 1
ATOM 658 C CA . ALA A 1 84 ? -7.831 5.297 8.541 1.00 93.38 84 ALA A CA 1
ATOM 659 C C . ALA A 1 84 ? -7.391 4.502 7.302 1.00 93.38 84 ALA A C 1
ATOM 661 O O . ALA A 1 84 ? -6.197 4.402 7.019 1.00 93.38 84 ALA A O 1
ATOM 662 N N . ARG A 1 85 ? -8.349 3.988 6.519 1.00 95.62 85 ARG A N 1
ATOM 663 C CA . ARG A 1 85 ? -8.079 3.279 5.262 1.00 95.62 85 ARG A CA 1
ATOM 664 C C . ARG A 1 85 ? -7.352 4.186 4.270 1.00 95.62 85 ARG A C 1
ATOM 666 O O . ARG A 1 85 ? -6.361 3.777 3.672 1.00 95.62 85 ARG A O 1
ATOM 673 N N . ARG A 1 86 ? -7.811 5.432 4.118 1.00 96.81 86 ARG A N 1
ATOM 674 C CA . ARG A 1 86 ? -7.188 6.423 3.229 1.00 96.81 86 ARG A CA 1
ATOM 675 C C . ARG A 1 86 ? -5.742 6.717 3.631 1.00 96.81 86 ARG A C 1
ATOM 677 O O . ARG A 1 86 ? -4.889 6.763 2.755 1.00 96.81 86 ARG A O 1
ATOM 684 N N . GLN A 1 87 ? -5.474 6.871 4.927 1.00 96.75 87 GLN A N 1
ATOM 685 C CA . GLN A 1 87 ? -4.126 7.120 5.447 1.00 96.75 87 GLN A CA 1
ATOM 686 C C . GLN A 1 87 ? -3.159 5.977 5.119 1.00 96.75 87 GLN A C 1
ATOM 688 O O . GLN A 1 87 ? -2.064 6.229 4.628 1.00 96.75 87 GLN A O 1
ATOM 693 N N . VAL A 1 88 ? -3.571 4.719 5.314 1.00 96.69 88 VAL A N 1
ATOM 694 C CA . VAL A 1 88 ? -2.726 3.555 4.980 1.00 96.69 88 VAL A CA 1
ATOM 695 C C . VAL A 1 88 ? -2.418 3.501 3.482 1.00 96.69 88 VAL A C 1
ATOM 697 O O . VAL A 1 88 ? -1.279 3.256 3.097 1.00 96.69 88 VAL A O 1
ATOM 700 N N . LEU A 1 89 ? -3.407 3.777 2.627 1.00 96.56 89 LEU A N 1
ATOM 701 C CA . LEU A 1 89 ? -3.206 3.811 1.174 1.00 96.56 89 LEU A CA 1
ATOM 702 C C . LEU A 1 89 ? -2.301 4.971 0.729 1.00 96.56 89 LEU A C 1
ATOM 704 O O . LEU A 1 89 ? -1.591 4.848 -0.267 1.00 96.56 89 LEU A O 1
ATOM 708 N N . GLU A 1 90 ? -2.318 6.095 1.445 1.00 96.69 90 GLU A N 1
ATOM 709 C CA . GLU A 1 90 ? -1.408 7.215 1.195 1.00 96.69 90 GLU A CA 1
ATOM 710 C C . GLU A 1 90 ? 0.036 6.851 1.552 1.00 96.69 90 GLU A C 1
ATOM 712 O O . GLU A 1 90 ? 0.935 7.099 0.751 1.00 96.69 90 GLU A O 1
ATOM 717 N N . VAL A 1 91 ? 0.249 6.187 2.693 1.00 96.69 91 VAL A N 1
ATOM 718 C CA . VAL A 1 91 ? 1.555 5.619 3.057 1.00 96.69 91 VAL A CA 1
ATOM 719 C C . VAL A 1 91 ? 1.998 4.618 1.990 1.00 96.69 91 VAL A C 1
ATOM 721 O O . VAL A 1 91 ? 3.084 4.758 1.440 1.00 96.69 91 VAL A O 1
ATOM 724 N N . ALA A 1 92 ? 1.133 3.684 1.584 1.00 96.19 92 ALA A N 1
ATOM 725 C CA . ALA A 1 92 ? 1.458 2.726 0.527 1.00 96.19 92 ALA A CA 1
ATOM 726 C C . ALA A 1 92 ? 1.874 3.393 -0.789 1.00 96.19 92 ALA A C 1
ATOM 728 O O . ALA A 1 92 ? 2.759 2.889 -1.470 1.00 96.19 92 ALA A O 1
ATOM 729 N N . ARG A 1 93 ? 1.287 4.543 -1.133 1.00 94.19 93 ARG A N 1
ATOM 730 C CA . ARG A 1 93 ? 1.703 5.324 -2.301 1.00 94.19 93 ARG A CA 1
ATOM 731 C C . ARG A 1 93 ? 3.090 5.948 -2.133 1.00 94.19 93 ARG A C 1
ATOM 733 O O . ARG A 1 93 ? 3.835 5.976 -3.099 1.00 94.19 93 ARG A O 1
ATOM 740 N N . ARG A 1 94 ? 3.430 6.458 -0.944 1.00 94.19 94 ARG A N 1
ATOM 741 C CA . ARG A 1 94 ? 4.748 7.066 -0.673 1.00 94.19 94 ARG A CA 1
ATOM 742 C C . ARG A 1 94 ? 5.888 6.048 -0.689 1.00 94.19 94 ARG A C 1
ATOM 744 O O . ARG A 1 94 ? 7.005 6.414 -1.025 1.00 94.19 94 ARG A O 1
ATOM 751 N N . PHE A 1 95 ? 5.603 4.798 -0.328 1.00 93.88 95 PHE A N 1
ATOM 752 C CA . PHE A 1 95 ? 6.573 3.699 -0.316 1.00 93.88 95 PHE A CA 1
ATOM 753 C C . PHE A 1 95 ? 6.477 2.804 -1.568 1.00 93.88 95 PHE A C 1
ATOM 755 O O . PHE A 1 95 ? 6.761 1.608 -1.502 1.00 93.88 95 PHE A O 1
ATOM 762 N N . ASP A 1 96 ? 6.043 3.352 -2.710 1.00 92.25 96 ASP A N 1
ATOM 763 C CA . ASP A 1 96 ? 6.022 2.647 -4.005 1.00 92.25 96 ASP A CA 1
ATOM 764 C C . ASP A 1 96 ? 5.274 1.297 -3.980 1.00 92.25 96 ASP A C 1
ATOM 766 O O . ASP A 1 96 ? 5.613 0.333 -4.669 1.00 92.25 96 ASP A O 1
ATOM 770 N N . GLY A 1 97 ? 4.244 1.205 -3.139 1.00 93.81 97 GLY A N 1
ATOM 771 C CA . GLY A 1 97 ? 3.413 0.023 -2.962 1.00 93.81 97 GLY A CA 1
ATOM 772 C C . GLY A 1 97 ? 3.978 -1.048 -2.030 1.00 93.81 97 GLY A C 1
ATOM 773 O O . GLY A 1 97 ? 3.256 -2.001 -1.757 1.00 93.81 97 GLY A O 1
ATOM 774 N N . VAL A 1 98 ? 5.198 -0.929 -1.501 1.00 95.06 98 VAL A N 1
ATOM 775 C CA . VAL A 1 98 ? 5.761 -1.897 -0.540 1.00 95.06 98 VAL A CA 1
ATOM 776 C C . VAL A 1 98 ? 5.736 -1.297 0.860 1.00 95.06 98 VAL A C 1
ATOM 778 O O . VAL A 1 98 ? 6.419 -0.319 1.123 1.00 95.06 98 VAL A O 1
ATOM 781 N N . VAL A 1 99 ? 4.971 -1.887 1.777 1.00 95.94 99 VAL A N 1
ATOM 782 C CA . VAL A 1 99 ? 4.794 -1.355 3.137 1.00 95.94 99 VAL A CA 1
ATOM 783 C C . VAL A 1 99 ? 5.136 -2.413 4.175 1.00 95.94 99 VAL A C 1
ATOM 785 O O . VAL A 1 99 ? 4.664 -3.549 4.088 1.00 95.94 99 VAL A O 1
ATOM 788 N N . SER A 1 100 ? 5.920 -2.037 5.183 1.00 95.25 100 SER A N 1
ATOM 789 C CA . SER A 1 100 ? 6.158 -2.853 6.375 1.00 95.25 100 SER A CA 1
ATOM 790 C C . SER A 1 100 ? 5.356 -2.349 7.584 1.00 95.25 100 SER A C 1
ATOM 792 O O . SER A 1 100 ? 4.862 -1.218 7.613 1.00 95.25 100 SER A O 1
ATOM 794 N N . VAL A 1 101 ? 5.220 -3.191 8.613 1.00 96.06 101 VAL A N 1
ATOM 795 C CA . VAL A 1 101 ? 4.574 -2.800 9.880 1.00 96.06 101 VAL A CA 1
ATOM 796 C C . VAL A 1 101 ? 5.310 -1.620 10.548 1.00 96.06 101 VAL A C 1
ATOM 798 O O . VAL A 1 101 ? 4.629 -0.674 10.953 1.00 96.06 101 VAL A O 1
ATOM 801 N N . PRO A 1 102 ? 6.661 -1.602 10.639 1.00 95.56 102 PRO A N 1
ATOM 802 C CA . PRO A 1 102 ? 7.404 -0.442 11.138 1.00 95.56 102 PRO A CA 1
ATOM 803 C C . PRO A 1 102 ? 7.122 0.866 10.391 1.00 95.56 102 PRO A C 1
ATOM 805 O O . PRO A 1 102 ? 6.974 1.899 11.042 1.00 95.56 102 PRO A O 1
ATOM 808 N N . ASP A 1 103 ? 6.994 0.833 9.059 1.00 95.38 103 ASP A N 1
ATOM 809 C CA . ASP A 1 103 ? 6.743 2.048 8.264 1.00 95.38 103 ASP A CA 1
ATOM 810 C C . ASP A 1 103 ? 5.398 2.686 8.641 1.00 95.38 103 ASP A C 1
ATOM 812 O O . ASP A 1 103 ? 5.292 3.900 8.811 1.00 95.38 103 ASP A O 1
ATOM 816 N N . LEU A 1 104 ? 4.370 1.861 8.862 1.00 95.81 104 LEU A N 1
ATOM 817 C CA . LEU A 1 104 ? 3.055 2.319 9.316 1.00 95.81 104 LEU A CA 1
ATOM 818 C C . LEU A 1 104 ? 3.061 2.857 10.746 1.00 95.81 104 LEU A C 1
ATOM 820 O O . LEU A 1 104 ? 2.367 3.835 11.029 1.00 95.81 104 LEU A O 1
ATOM 824 N N . ILE A 1 105 ? 3.818 2.226 11.647 1.00 96.50 105 ILE A N 1
ATOM 825 C CA . ILE A 1 105 ? 3.990 2.712 13.022 1.00 96.50 105 ILE A CA 1
ATOM 826 C C . ILE A 1 105 ? 4.647 4.095 12.997 1.00 96.50 105 ILE A C 1
ATOM 828 O O . ILE A 1 105 ? 4.178 5.001 13.681 1.00 96.50 105 ILE A O 1
ATOM 832 N N . MET A 1 106 ? 5.694 4.268 12.189 1.00 95.94 106 MET A N 1
ATOM 833 C CA . MET A 1 106 ? 6.431 5.524 12.081 1.00 95.94 106 MET A CA 1
ATOM 834 C C . MET A 1 106 ? 5.582 6.647 11.465 1.00 95.94 106 MET A C 1
ATOM 836 O O . MET A 1 106 ? 5.522 7.737 12.028 1.00 95.94 106 MET A O 1
ATOM 840 N N . GLU A 1 107 ? 4.894 6.386 10.349 1.00 96.75 107 GLU A N 1
ATOM 841 C CA . GLU A 1 107 ? 4.126 7.414 9.627 1.00 96.75 107 GLU A CA 1
ATOM 842 C C . GLU A 1 107 ? 2.797 7.772 10.301 1.00 96.75 107 GLU A C 1
ATOM 844 O O . GLU A 1 107 ? 2.392 8.934 10.298 1.00 96.75 107 GLU A O 1
ATOM 849 N N . LEU A 1 108 ? 2.087 6.787 10.865 1.00 96.25 108 LEU A N 1
ATOM 850 C CA . LEU A 1 108 ? 0.740 6.986 11.417 1.00 96.25 108 LEU A CA 1
ATOM 851 C C . LEU A 1 108 ? 0.696 6.990 12.950 1.00 96.25 108 LEU A C 1
ATOM 853 O O . LEU A 1 108 ? -0.389 7.139 13.512 1.00 96.25 108 LEU A O 1
ATOM 857 N N . GLN A 1 109 ? 1.839 6.810 13.624 1.00 95.81 109 GLN A N 1
ATOM 858 C CA . GLN A 1 109 ? 1.955 6.747 15.090 1.00 95.81 109 GLN A CA 1
ATOM 859 C C . GLN A 1 109 ? 0.998 5.721 15.722 1.00 95.81 109 GLN A C 1
ATOM 861 O O . GLN A 1 109 ? 0.419 5.933 16.788 1.00 95.81 109 GLN A O 1
ATOM 866 N N . LEU A 1 110 ? 0.791 4.594 15.036 1.00 94.88 110 LEU A N 1
ATOM 867 C CA . LEU A 1 110 ? -0.088 3.523 15.498 1.00 94.88 110 LEU A CA 1
ATOM 868 C C . LEU A 1 110 ? 0.664 2.555 16.410 1.00 94.88 110 LEU A C 1
ATOM 870 O O . LEU A 1 110 ? 1.836 2.257 16.203 1.00 94.88 110 LEU A O 1
ATOM 874 N N . SER A 1 111 ? -0.049 1.964 17.368 1.00 95.94 111 SER A N 1
ATOM 875 C CA . SER A 1 111 ? 0.442 0.778 18.076 1.00 95.94 111 SER A CA 1
ATOM 876 C C . SER A 1 111 ? 0.685 -0.373 17.093 1.00 95.94 111 SER A C 1
ATOM 878 O O . SER A 1 111 ? -0.112 -0.552 16.165 1.00 95.94 111 SER A O 1
ATOM 880 N N . ARG A 1 112 ? 1.689 -1.219 17.356 1.00 95.06 112 ARG A N 1
ATOM 881 C CA . ARG A 1 112 ? 2.020 -2.383 16.514 1.00 95.06 112 ARG A CA 1
ATOM 882 C C . ARG A 1 112 ? 0.811 -3.271 16.199 1.00 95.06 112 ARG A C 1
ATOM 884 O O . ARG A 1 112 ? 0.582 -3.554 15.032 1.00 95.06 112 ARG A O 1
ATOM 891 N N . SER A 1 113 ? 0.010 -3.640 17.201 1.00 95.00 113 SER A N 1
ATOM 892 C CA . SER A 1 113 ? -1.186 -4.485 17.027 1.00 95.00 113 SER A CA 1
ATOM 893 C C . SER A 1 113 ? -2.245 -3.867 16.104 1.00 95.00 113 SER A C 1
ATOM 895 O O . SER A 1 113 ? -2.886 -4.560 15.323 1.00 95.00 113 SER A O 1
ATOM 897 N N . SER A 1 114 ? -2.421 -2.546 16.163 1.00 95.50 114 SER A N 1
ATOM 898 C CA . SER A 1 114 ? -3.329 -1.812 15.272 1.00 95.50 114 SER A CA 1
ATOM 899 C C . SER A 1 114 ? -2.793 -1.758 13.839 1.00 95.50 114 SER A C 1
ATOM 901 O O . SER A 1 114 ? -3.557 -1.921 12.889 1.00 95.50 114 SER A O 1
ATOM 903 N N . ALA A 1 115 ? -1.481 -1.566 13.665 1.00 96.06 115 ALA A N 1
ATOM 904 C CA . ALA A 1 115 ? -0.851 -1.564 12.347 1.00 96.06 115 ALA A CA 1
ATOM 905 C C . ALA A 1 115 ? -0.932 -2.946 11.672 1.00 96.06 115 ALA A C 1
ATOM 907 O O . ALA A 1 115 ? -1.317 -3.023 10.504 1.00 96.06 115 ALA A O 1
ATOM 908 N N . THR A 1 116 ? -0.645 -4.028 12.408 1.00 95.50 116 THR A N 1
ATOM 909 C CA . THR A 1 116 ? -0.766 -5.402 11.896 1.00 95.50 116 THR A CA 1
ATOM 910 C C . THR A 1 116 ? -2.207 -5.737 11.534 1.00 95.50 116 THR A C 1
ATOM 912 O O . THR A 1 116 ? -2.459 -6.121 10.396 1.00 95.50 116 THR A O 1
ATOM 915 N N . ALA A 1 117 ? -3.164 -5.487 12.434 1.00 95.69 117 ALA A N 1
ATOM 916 C CA . ALA A 1 117 ? -4.577 -5.773 12.185 1.00 95.69 117 ALA A CA 1
ATOM 917 C C . ALA A 1 117 ? -5.115 -5.040 10.945 1.00 95.69 117 ALA A C 1
ATOM 919 O O . ALA A 1 117 ? -5.869 -5.611 10.159 1.00 95.69 117 ALA A O 1
ATOM 920 N N . ARG A 1 118 ? -4.702 -3.783 10.726 1.00 95.88 118 ARG A N 1
ATOM 921 C CA . ARG A 1 118 ? -5.089 -3.025 9.526 1.00 95.88 118 ARG A CA 1
ATOM 922 C C . ARG A 1 118 ? -4.531 -3.653 8.254 1.00 95.88 118 ARG A C 1
ATOM 924 O O . ARG A 1 118 ? -5.271 -3.811 7.290 1.00 95.88 118 ARG A O 1
ATOM 931 N N . LEU A 1 119 ? -3.245 -3.996 8.231 1.00 96.00 119 LEU A N 1
ATOM 932 C CA . LEU A 1 119 ? -2.617 -4.629 7.067 1.00 96.00 119 LEU A CA 1
ATOM 933 C C . LEU A 1 119 ? -3.232 -5.998 6.755 1.00 96.00 119 LEU A C 1
ATOM 935 O O . LEU A 1 119 ? -3.514 -6.296 5.596 1.00 96.00 119 LEU A O 1
ATOM 939 N N . GLU A 1 120 ? -3.506 -6.796 7.784 1.00 95.12 120 GLU A N 1
ATOM 940 C CA . GLU A 1 120 ? -4.204 -8.075 7.648 1.00 95.12 120 GLU A CA 1
ATOM 941 C C . GLU A 1 120 ? -5.614 -7.887 7.081 1.00 95.12 120 GLU A C 1
ATOM 943 O O . GLU A 1 120 ? -5.995 -8.608 6.160 1.00 95.12 120 GLU A O 1
ATOM 948 N N . GLN A 1 121 ? -6.352 -6.868 7.539 1.00 96.06 121 GLN A N 1
ATOM 949 C CA . GLN A 1 121 ? -7.656 -6.507 6.978 1.00 96.06 121 GLN A CA 1
ATOM 950 C C . GLN A 1 121 ? -7.550 -6.140 5.488 1.00 96.06 121 GLN A C 1
ATOM 952 O O . GLN A 1 121 ? -8.341 -6.620 4.682 1.00 96.06 121 GLN A O 1
ATOM 957 N N . PHE A 1 122 ? -6.546 -5.357 5.079 1.00 96.56 122 PHE A N 1
ATOM 958 C CA . PHE A 1 122 ? -6.331 -5.043 3.659 1.00 96.56 122 PHE A CA 1
ATOM 959 C C . PHE A 1 122 ? -6.021 -6.274 2.806 1.00 96.56 122 PHE A C 1
ATOM 961 O O . PHE A 1 122 ? -6.382 -6.310 1.628 1.00 96.56 122 PHE A O 1
ATOM 968 N N . CYS A 1 123 ? -5.343 -7.266 3.372 1.00 95.62 123 CYS A N 1
ATOM 969 C CA . CYS A 1 123 ? -5.020 -8.488 2.651 1.00 95.62 123 CYS A CA 1
ATOM 970 C C . CYS A 1 123 ? -6.223 -9.438 2.607 1.00 95.62 123 CYS A C 1
ATOM 972 O O . CYS A 1 123 ? -6.453 -10.058 1.571 1.00 95.62 123 CYS A O 1
ATOM 974 N N . ALA A 1 124 ? -7.057 -9.468 3.653 1.00 96.44 124 ALA A N 1
ATOM 975 C CA . ALA A 1 124 ? -8.364 -10.126 3.619 1.00 96.44 124 ALA A CA 1
ATOM 976 C C . ALA A 1 124 ? -9.298 -9.497 2.567 1.00 96.44 124 ALA A C 1
ATOM 978 O O . ALA A 1 124 ? -10.001 -10.212 1.857 1.00 96.44 124 ALA A O 1
ATOM 979 N N . ASP A 1 125 ? -9.235 -8.174 2.397 1.00 95.31 125 ASP A N 1
ATOM 980 C CA . ASP A 1 125 ? -9.963 -7.434 1.360 1.00 95.31 125 ASP A CA 1
ATOM 981 C C . ASP A 1 125 ? -9.379 -7.615 -0.059 1.00 95.31 125 ASP A C 1
ATOM 983 O O . ASP A 1 125 ? -9.887 -7.025 -1.015 1.00 95.31 125 ASP A O 1
ATOM 987 N N . GLY A 1 126 ? -8.271 -8.348 -0.220 1.00 95.62 126 GLY A N 1
ATOM 988 C CA . GLY A 1 126 ? -7.597 -8.539 -1.510 1.00 95.62 126 GLY A CA 1
ATOM 989 C C . GLY A 1 126 ? -6.913 -7.282 -2.067 1.00 95.62 126 GLY A C 1
ATOM 990 O O . GLY A 1 126 ? -6.582 -7.228 -3.249 1.00 95.62 126 GLY A O 1
ATOM 991 N N . CYS A 1 127 ? -6.702 -6.252 -1.243 1.00 94.62 127 CYS A N 1
ATOM 992 C CA . CYS A 1 127 ? -6.019 -5.020 -1.650 1.00 94.62 127 CYS A CA 1
ATOM 993 C C . CYS A 1 127 ? -4.488 -5.141 -1.600 1.00 94.62 127 CYS A C 1
ATOM 995 O O . CYS A 1 127 ? -3.795 -4.385 -2.286 1.00 94.62 127 CYS A O 1
ATOM 997 N N . CYS A 1 128 ? -3.968 -6.055 -0.777 1.00 95.50 128 CYS A N 1
ATOM 998 C CA . CYS A 1 128 ? -2.546 -6.354 -0.663 1.00 95.50 128 CYS A CA 1
ATOM 999 C C . CYS A 1 128 ? -2.260 -7.851 -0.754 1.00 95.50 128 CYS A C 1
ATOM 1001 O O . CYS A 1 128 ? -3.133 -8.681 -0.506 1.00 95.50 128 CYS A O 1
ATOM 1003 N N . ARG A 1 129 ? -1.002 -8.183 -1.058 1.00 95.50 129 ARG A N 1
ATOM 1004 C CA . ARG A 1 129 ? -0.440 -9.527 -0.884 1.00 95.50 129 ARG A CA 1
ATOM 1005 C C . ARG A 1 129 ? 0.764 -9.487 0.048 1.00 95.50 129 ARG A C 1
ATOM 1007 O O . ARG A 1 129 ? 1.525 -8.523 0.033 1.00 95.50 129 ARG A O 1
ATOM 1014 N N . VAL A 1 130 ? 0.969 -10.543 0.823 1.00 95.12 130 VAL A N 1
ATOM 1015 C CA . VAL A 1 130 ? 2.165 -10.684 1.664 1.00 95.12 130 VAL A CA 1
ATOM 1016 C C . VAL A 1 130 ? 3.312 -11.206 0.796 1.00 95.12 130 VAL A C 1
ATOM 1018 O O . VAL A 1 130 ? 3.158 -12.226 0.130 1.00 95.12 130 VAL A O 1
ATOM 1021 N N . LEU A 1 131 ? 4.444 -10.498 0.773 1.00 90.75 131 LEU A N 1
ATOM 1022 C CA . LEU A 1 131 ? 5.637 -10.903 0.015 1.00 90.75 131 LEU A CA 1
ATOM 1023 C C . LEU A 1 131 ? 6.504 -11.886 0.794 1.00 90.75 131 LEU A C 1
ATOM 1025 O O . LEU A 1 131 ? 6.911 -12.909 0.256 1.00 90.75 131 LEU A O 1
ATOM 1029 N N . ASN A 1 132 ? 6.759 -11.575 2.065 1.00 87.06 132 ASN A N 1
ATOM 1030 C CA . ASN A 1 132 ? 7.568 -12.398 2.952 1.00 87.06 132 ASN A CA 1
ATOM 1031 C C . ASN A 1 132 ? 6.734 -12.765 4.179 1.00 87.06 132 ASN A C 1
ATOM 1033 O O . ASN A 1 132 ? 6.523 -11.906 5.035 1.00 87.06 132 ASN A O 1
ATOM 1037 N N . PRO A 1 133 ? 6.276 -14.021 4.309 1.00 79.94 133 PRO A N 1
ATOM 1038 C CA . PRO A 1 133 ? 5.529 -14.481 5.479 1.00 79.94 133 PRO A CA 1
ATOM 1039 C C . PRO A 1 133 ? 6.440 -14.763 6.690 1.00 79.94 133 PRO A C 1
ATOM 1041 O O . PRO A 1 133 ? 6.091 -15.581 7.534 1.00 79.94 133 PRO A O 1
ATOM 1044 N N . GLY A 1 134 ? 7.619 -14.133 6.754 1.00 82.56 134 GLY A N 1
ATOM 1045 C CA . GLY A 1 134 ? 8.623 -14.349 7.794 1.00 82.56 134 GLY A CA 1
ATOM 1046 C C . GLY A 1 134 ? 8.205 -13.818 9.168 1.00 82.56 134 GLY A C 1
ATOM 1047 O O . GLY A 1 134 ? 7.024 -13.812 9.535 1.00 82.56 134 GLY A O 1
ATOM 1048 N N . SER A 1 135 ? 9.194 -13.368 9.943 1.00 81.94 135 SER A N 1
ATOM 1049 C CA . SER A 1 135 ? 8.945 -12.747 11.247 1.00 81.94 135 SER A CA 1
ATOM 1050 C C . SER A 1 135 ? 7.964 -11.576 11.099 1.00 81.94 135 SER A C 1
ATOM 1052 O O . SER A 1 135 ? 7.994 -10.867 10.096 1.00 81.94 135 SER A O 1
ATOM 1054 N N . GLU A 1 136 ? 7.067 -11.374 12.071 1.00 76.44 136 GLU A N 1
ATOM 1055 C CA . GLU A 1 136 ? 6.032 -10.325 11.991 1.00 76.44 136 GLU A CA 1
ATOM 1056 C C . GLU A 1 136 ? 6.607 -8.924 11.746 1.00 76.44 136 GLU A C 1
ATOM 1058 O O . GLU A 1 136 ? 5.957 -8.091 11.117 1.00 76.44 136 GLU A O 1
ATOM 1063 N N . GLU A 1 137 ? 7.833 -8.682 12.208 1.00 79.44 137 GLU A N 1
ATOM 1064 C CA . GLU A 1 137 ? 8.537 -7.408 12.058 1.00 79.44 137 GLU A CA 1
ATOM 1065 C C . GLU A 1 137 ? 9.085 -7.193 10.641 1.00 79.44 137 GLU A C 1
ATOM 1067 O O . GLU A 1 137 ? 9.163 -6.057 10.179 1.00 79.44 137 GLU A O 1
ATOM 1072 N N . GLU A 1 138 ? 9.409 -8.276 9.933 1.00 86.06 138 GLU A N 1
ATOM 1073 C CA . GLU A 1 138 ? 9.951 -8.265 8.569 1.00 86.06 138 GLU A CA 1
ATOM 1074 C C . GLU A 1 138 ? 8.886 -8.590 7.510 1.00 86.06 138 GLU A C 1
ATOM 1076 O O . GLU A 1 138 ? 9.197 -8.714 6.320 1.00 86.06 138 GLU A O 1
ATOM 1081 N N . ARG A 1 139 ? 7.615 -8.735 7.913 1.00 91.88 139 ARG A N 1
ATOM 1082 C CA . ARG A 1 139 ? 6.513 -8.948 6.970 1.00 91.88 139 ARG A CA 1
ATOM 1083 C C . ARG A 1 139 ? 6.344 -7.719 6.084 1.00 91.88 139 ARG A C 1
ATOM 1085 O O . ARG A 1 139 ? 6.019 -6.625 6.548 1.00 91.88 139 ARG A O 1
ATOM 1092 N N . LEU A 1 140 ? 6.523 -7.939 4.785 1.00 94.50 140 LEU A N 1
ATOM 1093 C CA . LEU A 1 140 ? 6.311 -6.944 3.740 1.00 94.50 140 LEU A CA 1
ATOM 1094 C C . LEU A 1 140 ? 4.969 -7.181 3.055 1.00 94.50 140 LEU A C 1
ATOM 1096 O O . LEU A 1 140 ? 4.676 -8.289 2.596 1.00 94.50 140 LEU A O 1
ATOM 1100 N N . TYR A 1 141 ? 4.189 -6.115 2.948 1.00 95.44 141 TYR A N 1
ATOM 1101 C CA . TYR A 1 141 ? 2.888 -6.089 2.301 1.00 95.44 141 TYR A CA 1
ATOM 1102 C C . TYR A 1 141 ? 3.005 -5.321 0.991 1.00 95.44 141 TYR A C 1
ATOM 1104 O O . TYR A 1 141 ? 3.486 -4.190 0.962 1.00 95.44 141 TYR A O 1
ATOM 1112 N N . LEU A 1 142 ? 2.566 -5.940 -0.099 1.00 95.94 142 LEU A N 1
ATOM 1113 C CA . LEU A 1 142 ? 2.602 -5.352 -1.427 1.00 95.94 142 LEU A CA 1
ATOM 1114 C C . LEU A 1 142 ? 1.214 -4.924 -1.882 1.00 95.94 142 LEU A C 1
ATOM 1116 O O . LEU A 1 142 ? 0.314 -5.748 -2.039 1.00 95.94 142 LEU A O 1
ATOM 1120 N N . PHE 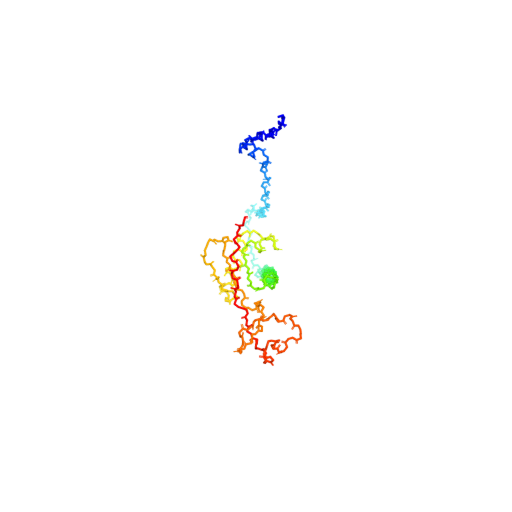A 1 143 ? 1.098 -3.645 -2.199 1.00 96.06 143 PHE A N 1
ATOM 1121 C CA . PHE A 1 143 ? -0.043 -3.014 -2.831 1.00 96.06 143 PHE A CA 1
ATOM 1122 C C . PHE A 1 143 ? 0.245 -2.817 -4.321 1.00 96.06 143 PHE A C 1
ATOM 1124 O O . PHE A 1 143 ? 0.780 -1.794 -4.747 1.00 96.06 143 PHE A O 1
ATOM 1131 N N . GLU A 1 144 ? -0.155 -3.788 -5.143 1.00 91.81 144 GLU A N 1
ATOM 1132 C CA . GLU A 1 144 ? 0.161 -3.815 -6.581 1.00 91.81 144 GLU A CA 1
ATOM 1133 C C . GLU A 1 144 ? -0.352 -2.604 -7.370 1.00 91.81 144 GLU A C 1
ATOM 1135 O O . GLU A 1 144 ? 0.149 -2.302 -8.454 1.00 91.81 144 GLU A O 1
ATOM 1140 N N . ARG A 1 145 ? -1.374 -1.919 -6.849 1.00 91.56 145 ARG A N 1
ATOM 1141 C CA . ARG A 1 145 ? -1.950 -0.716 -7.459 1.00 91.56 145 ARG A CA 1
ATOM 1142 C C . ARG A 1 145 ? -1.013 0.493 -7.398 1.00 91.56 145 ARG A C 1
ATOM 1144 O O . ARG A 1 145 ? -1.178 1.398 -8.210 1.00 91.56 145 ARG A O 1
ATOM 1151 N N . TYR A 1 146 ? -0.087 0.521 -6.443 1.00 92.69 146 TYR A N 1
ATOM 1152 C CA . TYR A 1 146 ? 0.825 1.647 -6.219 1.00 92.69 146 TYR A CA 1
ATOM 1153 C C . TYR A 1 146 ? 2.267 1.338 -6.619 1.00 92.69 146 TYR A C 1
ATOM 1155 O O . TYR A 1 146 ? 3.139 2.167 -6.391 1.00 92.69 146 TYR A O 1
ATOM 1163 N N . LEU A 1 147 ? 2.514 0.174 -7.225 1.00 88.44 147 LEU A N 1
ATOM 1164 C CA . LEU A 1 147 ? 3.814 -0.117 -7.811 1.00 88.44 147 LEU A CA 1
ATOM 1165 C C . LEU A 1 147 ? 4.106 0.878 -8.941 1.00 88.44 147 LEU A C 1
ATOM 1167 O O . LEU A 1 147 ? 3.236 1.072 -9.801 1.00 88.44 147 LEU A O 1
ATOM 1171 N N . PRO A 1 148 ? 5.313 1.463 -8.982 1.00 84.56 148 PRO A N 1
ATOM 1172 C CA . PRO A 1 148 ? 5.692 2.362 -10.055 1.00 84.56 148 PRO A CA 1
ATOM 1173 C C . PRO A 1 148 ? 5.652 1.618 -11.391 1.00 84.56 148 PRO A C 1
ATOM 1175 O O . PRO A 1 148 ? 5.987 0.430 -11.491 1.00 84.56 148 PRO A O 1
ATOM 1178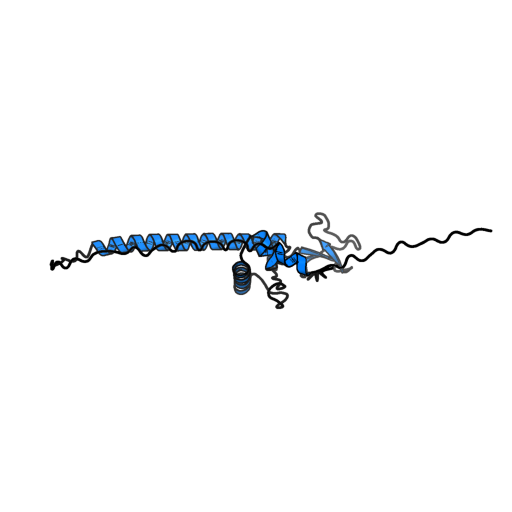 N N . GLY A 1 149 ? 5.216 2.318 -12.435 1.00 83.50 149 GLY A N 1
ATOM 1179 C CA . GLY A 1 149 ? 5.383 1.827 -13.792 1.00 83.50 149 GLY A CA 1
ATOM 1180 C C . GLY A 1 149 ? 6.858 1.870 -14.172 1.00 83.50 149 GLY A C 1
ATOM 1181 O O . GLY A 1 149 ? 7.586 2.807 -13.851 1.00 83.50 149 GLY A O 1
ATOM 1182 N N . VAL A 1 150 ? 7.302 0.825 -14.849 1.00 85.94 150 VAL A N 1
ATOM 1183 C CA . VAL A 1 150 ? 8.630 0.718 -15.437 1.00 85.94 150 VAL A CA 1
ATOM 1184 C C . VAL A 1 150 ? 8.430 0.614 -16.934 1.00 85.94 150 VAL A C 1
ATOM 1186 O O . VAL A 1 150 ? 7.642 -0.199 -17.425 1.00 85.94 150 VAL A O 1
ATOM 1189 N N . LEU A 1 151 ? 9.138 1.460 -17.658 1.00 86.50 151 LEU A N 1
ATOM 1190 C CA . LEU A 1 151 ? 9.226 1.376 -19.100 1.00 86.50 151 LEU A CA 1
ATOM 1191 C C . LEU A 1 151 ? 10.312 0.352 -19.438 1.00 86.50 151 LEU A C 1
ATOM 1193 O O . LEU A 1 151 ? 11.395 0.377 -18.856 1.00 86.50 151 LEU A O 1
ATOM 1197 N N . TYR A 1 152 ? 10.028 -0.584 -20.334 1.00 88.06 152 TYR A N 1
ATOM 1198 C CA . TYR A 1 152 ? 10.982 -1.600 -20.761 1.00 88.06 152 TYR A CA 1
ATOM 1199 C C . TYR A 1 152 ? 11.086 -1.624 -22.283 1.00 88.06 152 TYR A C 1
ATOM 1201 O O . TYR A 1 152 ? 10.099 -1.441 -22.998 1.00 88.06 152 TYR A O 1
ATOM 1209 N N . CYS A 1 153 ? 12.302 -1.838 -22.775 1.00 89.00 153 CYS A N 1
ATOM 1210 C CA . CYS A 1 153 ? 12.557 -2.052 -24.190 1.00 89.00 153 CYS A CA 1
ATOM 1211 C C . CYS A 1 153 ? 12.582 -3.553 -24.496 1.00 89.00 153 CYS A C 1
ATOM 1213 O O . CYS A 1 153 ? 13.361 -4.276 -23.888 1.00 89.00 153 CYS A O 1
ATOM 1215 N N . GLU A 1 154 ? 11.791 -4.010 -25.470 1.00 90.50 154 GLU A N 1
ATOM 1216 C CA . GLU A 1 154 ? 11.753 -5.422 -25.901 1.00 90.50 154 GLU A CA 1
ATOM 1217 C C . GLU A 1 154 ? 12.987 -5.873 -26.693 1.00 90.50 154 GLU A C 1
ATOM 1219 O O . GLU A 1 154 ? 13.207 -7.068 -26.852 1.00 90.50 154 GLU A O 1
ATOM 1224 N N . TYR A 1 155 ? 13.775 -4.933 -27.219 1.00 91.75 155 TYR A N 1
ATOM 1225 C CA . TYR A 1 155 ? 14.901 -5.249 -28.102 1.00 91.75 155 TYR A CA 1
ATOM 1226 C C . TYR A 1 155 ? 16.236 -5.342 -27.366 1.00 91.75 155 TYR A C 1
ATOM 1228 O O . TYR A 1 155 ? 17.103 -6.117 -27.757 1.00 91.75 155 TYR A O 1
ATOM 1236 N N . CYS A 1 156 ? 16.428 -4.521 -26.333 1.00 90.12 156 CYS A N 1
ATOM 1237 C CA . CYS A 1 156 ? 17.691 -4.434 -25.599 1.00 90.12 156 CYS A CA 1
ATOM 1238 C C . CYS A 1 156 ? 17.532 -4.638 -24.088 1.00 90.12 156 CYS A C 1
ATOM 1240 O O . CYS A 1 156 ? 18.460 -4.323 -23.342 1.00 90.12 156 CYS A O 1
ATOM 1242 N N . ASP A 1 157 ? 16.349 -5.079 -23.641 1.00 86.25 157 ASP A N 1
ATOM 1243 C CA . ASP A 1 157 ? 16.007 -5.402 -22.246 1.00 86.25 157 ASP A CA 1
ATOM 1244 C C . ASP A 1 157 ? 16.374 -4.306 -21.229 1.00 86.25 157 ASP A C 1
ATOM 1246 O O . ASP A 1 157 ? 16.645 -4.552 -20.055 1.00 86.25 157 ASP A O 1
ATOM 1250 N N . SER A 1 158 ? 16.407 -3.052 -21.683 1.00 85.81 158 SER A N 1
ATOM 1251 C CA . SER A 1 158 ? 16.724 -1.901 -20.840 1.00 85.81 158 SER A CA 1
ATOM 1252 C C . SER A 1 158 ? 15.471 -1.416 -20.116 1.00 85.81 158 SER A C 1
ATOM 1254 O O . SER A 1 158 ? 14.395 -1.344 -20.714 1.00 85.81 158 SER A O 1
ATOM 1256 N N . HIS A 1 159 ? 15.619 -1.066 -18.837 1.00 85.56 159 HIS A N 1
ATOM 1257 C CA . HIS A 1 159 ? 14.535 -0.597 -17.976 1.00 85.56 159 HIS A CA 1
ATOM 1258 C C . HIS A 1 159 ? 14.713 0.885 -17.638 1.00 85.56 159 HIS A C 1
ATOM 1260 O O . HIS A 1 159 ? 15.783 1.292 -17.188 1.00 85.56 159 HIS A O 1
ATOM 1266 N N . PHE A 1 160 ? 13.646 1.660 -17.799 1.00 84.62 160 PHE A N 1
ATOM 1267 C CA . PHE A 1 160 ? 13.588 3.099 -17.552 1.00 84.62 160 PHE A CA 1
ATOM 1268 C C . PHE A 1 160 ? 12.468 3.408 -16.554 1.00 84.62 160 PHE A C 1
ATOM 1270 O O . PHE A 1 160 ? 11.496 2.649 -16.436 1.00 84.62 160 PHE A O 1
ATOM 1277 N N . ARG A 1 161 ? 12.604 4.496 -15.791 1.00 79.62 161 ARG A N 1
ATOM 1278 C CA . ARG A 1 161 ? 11.552 4.916 -14.860 1.00 79.62 161 ARG A CA 1
ATOM 1279 C C . ARG A 1 161 ? 10.504 5.706 -15.628 1.00 79.62 161 ARG A C 1
ATOM 1281 O O . ARG A 1 161 ? 10.820 6.422 -16.565 1.00 79.62 161 ARG A O 1
ATOM 1288 N N . GLN A 1 162 ? 9.242 5.555 -15.239 1.00 73.06 162 GLN A N 1
ATOM 1289 C CA . GLN A 1 162 ? 8.156 6.280 -15.894 1.00 73.06 162 GLN A CA 1
ATOM 1290 C C . GLN A 1 162 ? 8.219 7.800 -15.644 1.00 73.06 162 GLN A C 1
ATOM 1292 O O . GLN A 1 162 ? 7.663 8.555 -16.433 1.00 73.06 162 GLN A O 1
ATOM 1297 N N . ASP A 1 163 ? 8.910 8.242 -14.589 1.00 69.12 163 ASP A N 1
ATOM 1298 C CA . ASP A 1 163 ? 9.083 9.666 -14.262 1.00 69.12 163 ASP A CA 1
ATOM 1299 C C . ASP A 1 163 ? 10.033 10.399 -15.226 1.00 69.12 163 ASP A C 1
ATOM 1301 O O . ASP A 1 163 ? 10.155 11.620 -15.160 1.00 69.12 163 ASP A O 1
ATOM 1305 N N . ASP A 1 164 ? 10.702 9.674 -16.127 1.00 65.94 164 ASP A N 1
ATOM 1306 C CA . ASP A 1 164 ? 11.467 10.266 -17.218 1.00 65.94 164 ASP A CA 1
ATOM 1307 C C . ASP A 1 164 ? 10.462 10.758 -18.285 1.00 65.94 164 ASP A C 1
ATOM 1309 O O . ASP A 1 164 ? 10.179 10.055 -19.258 1.00 65.94 164 ASP A O 1
ATOM 1313 N N . GLU A 1 165 ? 9.876 11.945 -18.057 1.00 57.81 165 GLU A N 1
ATOM 1314 C CA . GLU A 1 165 ? 8.730 12.537 -18.788 1.00 57.81 165 GLU A CA 1
ATOM 1315 C C . GLU A 1 165 ? 8.874 12.581 -20.328 1.00 57.81 165 GLU A C 1
ATOM 1317 O O . GLU A 1 165 ? 7.872 12.725 -21.027 1.00 57.81 165 GLU A O 1
ATOM 1322 N N . ASP A 1 166 ? 10.074 12.357 -20.872 1.00 64.50 166 ASP A N 1
ATOM 1323 C CA . ASP A 1 166 ? 10.378 12.448 -22.306 1.00 64.50 166 ASP A CA 1
ATOM 1324 C C . ASP A 1 166 ? 10.833 11.126 -22.960 1.00 64.50 166 ASP A C 1
ATOM 1326 O O . ASP A 1 166 ? 11.151 11.085 -24.153 1.00 64.50 166 ASP A O 1
ATOM 1330 N N . CYS A 1 167 ? 10.875 10.009 -22.229 1.00 65.56 167 CYS A N 1
ATOM 1331 C CA . CYS A 1 167 ? 11.361 8.740 -22.777 1.00 65.56 167 CYS A CA 1
ATOM 1332 C C . CYS A 1 167 ? 10.231 7.912 -23.412 1.00 65.56 167 CYS A C 1
ATOM 1334 O O . CYS A 1 167 ? 9.809 6.893 -22.873 1.00 65.56 167 CYS A O 1
ATOM 1336 N N . SER A 1 168 ? 9.753 8.312 -24.596 1.00 79.62 168 SER A N 1
ATOM 1337 C CA . SER A 1 168 ? 8.902 7.438 -25.437 1.00 79.62 168 SER A CA 1
ATOM 1338 C C . SER A 1 168 ? 9.723 6.357 -26.156 1.00 79.62 168 SER A C 1
ATOM 1340 O O . SER A 1 168 ? 9.215 5.278 -26.464 1.00 79.62 168 SER A O 1
ATOM 1342 N N . PHE A 1 169 ? 11.011 6.635 -26.378 1.00 86.88 169 PHE A N 1
ATOM 1343 C CA . PHE A 1 169 ? 11.921 5.804 -27.158 1.00 86.88 169 PHE A CA 1
ATOM 1344 C C . PHE A 1 169 ? 13.127 5.366 -26.332 1.00 86.88 169 PHE A C 1
ATOM 1346 O O . PHE A 1 169 ? 13.641 6.096 -25.483 1.00 86.88 169 PHE A O 1
ATOM 1353 N N . CYS A 1 170 ? 13.621 4.167 -26.615 1.00 87.31 170 CYS A N 1
ATOM 1354 C CA . CYS A 1 170 ? 14.827 3.646 -26.006 1.00 87.31 170 CYS A CA 1
ATOM 1355 C C . CYS A 1 170 ? 16.062 4.400 -26.519 1.00 87.31 170 CYS A C 1
ATOM 1357 O O . CYS A 1 170 ? 16.357 4.373 -27.711 1.00 87.31 170 CYS A O 1
ATOM 1359 N N . VAL A 1 171 ? 16.854 4.977 -25.614 1.00 87.44 171 VAL A N 1
ATOM 1360 C CA . VAL A 1 171 ? 18.092 5.709 -25.956 1.00 87.44 171 VAL A CA 1
ATOM 1361 C C . VAL A 1 171 ? 19.137 4.819 -26.650 1.00 87.44 171 VAL A C 1
ATOM 1363 O O . VAL A 1 171 ? 19.958 5.309 -27.417 1.00 87.44 171 VAL A O 1
ATOM 1366 N N . ASN A 1 172 ? 19.109 3.507 -26.399 1.00 87.75 172 ASN A N 1
ATOM 1367 C CA . ASN A 1 172 ? 20.114 2.579 -26.919 1.00 87.75 172 ASN A CA 1
ATOM 1368 C C . ASN A 1 172 ? 19.796 2.061 -28.333 1.00 87.75 172 ASN A C 1
ATOM 1370 O O . ASN A 1 172 ? 20.700 1.860 -29.136 1.00 87.75 172 ASN A O 1
ATOM 1374 N N . CYS A 1 173 ? 18.517 1.826 -28.647 1.00 89.81 173 CYS A N 1
ATOM 1375 C CA . CYS A 1 173 ? 18.112 1.192 -29.912 1.00 89.81 173 CYS A CA 1
ATOM 1376 C C . CYS A 1 173 ? 17.044 1.957 -30.706 1.00 89.81 173 CYS A C 1
ATOM 1378 O O . CYS A 1 173 ? 16.707 1.542 -31.810 1.00 89.81 173 CYS A O 1
ATOM 1380 N N . GLY A 1 174 ? 16.499 3.052 -30.170 1.00 88.88 174 GLY A N 1
ATOM 1381 C CA . GLY A 1 174 ? 15.469 3.869 -30.819 1.00 88.88 174 GLY A CA 1
ATOM 1382 C C . GLY A 1 174 ? 14.073 3.242 -30.873 1.00 88.88 174 GLY A C 1
ATOM 1383 O O . GLY A 1 174 ? 13.172 3.845 -31.443 1.00 88.88 174 GLY A O 1
ATOM 1384 N N . ALA A 1 175 ? 13.876 2.050 -30.302 1.00 90.31 175 ALA A N 1
ATOM 1385 C CA . ALA A 1 175 ? 12.581 1.375 -30.284 1.00 90.31 175 ALA A CA 1
ATOM 1386 C C . ALA A 1 175 ? 11.611 1.972 -29.252 1.00 90.31 175 ALA A C 1
ATOM 1388 O O . ALA A 1 175 ? 12.045 2.534 -28.245 1.00 90.31 175 ALA A O 1
ATOM 1389 N N . ASP A 1 176 ? 10.309 1.781 -29.473 1.00 89.00 176 ASP A N 1
ATOM 1390 C CA . ASP A 1 176 ? 9.259 2.190 -28.536 1.00 89.00 176 ASP A CA 1
ATOM 1391 C C . ASP A 1 176 ? 9.389 1.461 -27.194 1.00 89.00 176 ASP A C 1
ATOM 1393 O O . ASP A 1 176 ? 9.553 0.235 -27.135 1.00 89.00 176 ASP A O 1
ATOM 1397 N N . LEU A 1 177 ? 9.279 2.215 -26.102 1.00 87.88 177 LEU A N 1
ATOM 1398 C CA . LEU A 1 177 ? 9.245 1.643 -24.762 1.00 87.88 177 LEU A CA 1
ATOM 1399 C C . LEU A 1 177 ? 7.831 1.181 -24.408 1.00 87.88 177 LEU A C 1
ATOM 1401 O O . LEU A 1 177 ? 6.853 1.908 -24.575 1.00 87.88 177 LEU A O 1
ATOM 1405 N N . LYS A 1 178 ? 7.718 -0.030 -23.859 1.00 85.94 178 LYS A N 1
ATOM 1406 C CA . LYS A 1 178 ? 6.452 -0.558 -23.345 1.00 85.94 178 LYS A CA 1
ATOM 1407 C C . LYS A 1 178 ? 6.365 -0.386 -21.841 1.00 85.94 178 LYS A C 1
ATOM 1409 O O . LYS A 1 178 ? 7.353 -0.510 -21.125 1.00 85.94 178 LYS A O 1
ATOM 1414 N N . GLN A 1 179 ? 5.163 -0.134 -21.341 1.00 84.19 179 GLN A N 1
ATOM 1415 C CA . GLN A 1 179 ? 4.927 0.023 -19.912 1.00 84.19 179 GLN A CA 1
ATOM 1416 C C . GLN A 1 179 ? 4.603 -1.326 -19.264 1.00 84.19 179 GLN A C 1
ATOM 1418 O O . GLN A 1 179 ? 3.711 -2.051 -19.704 1.00 84.19 179 GLN A O 1
ATOM 1423 N N . ARG A 1 180 ? 5.296 -1.642 -18.171 1.00 81.94 180 ARG A N 1
ATOM 1424 C CA . ARG A 1 180 ? 5.000 -2.773 -17.286 1.00 81.94 180 ARG A CA 1
ATOM 1425 C C . ARG A 1 180 ? 5.036 -2.290 -15.839 1.00 81.94 180 ARG A C 1
ATOM 1427 O O . ARG A 1 180 ? 5.713 -1.322 -15.524 1.00 81.94 180 ARG A O 1
ATOM 1434 N N . ARG A 1 181 ? 4.304 -2.928 -14.926 1.00 77.50 181 ARG A N 1
ATOM 1435 C CA . ARG A 1 181 ? 4.462 -2.622 -13.492 1.00 77.50 181 ARG A CA 1
ATOM 1436 C C . ARG A 1 181 ? 5.805 -3.153 -12.999 1.00 77.50 181 ARG A C 1
ATOM 1438 O O . ARG A 1 181 ? 6.196 -4.248 -13.405 1.00 77.50 181 ARG A O 1
ATOM 1445 N N . ALA A 1 182 ? 6.481 -2.392 -12.138 1.00 76.25 182 ALA A N 1
ATOM 1446 C CA . ALA A 1 182 ? 7.705 -2.845 -11.491 1.00 76.25 182 ALA A CA 1
ATOM 1447 C C . ALA A 1 182 ? 7.476 -4.190 -10.796 1.00 76.25 182 ALA A C 1
ATOM 1449 O O . ALA A 1 182 ? 6.459 -4.390 -10.129 1.00 76.25 182 ALA A O 1
ATOM 1450 N N . GLU A 1 183 ? 8.444 -5.096 -10.899 1.00 73.56 183 GLU A N 1
ATOM 1451 C CA . GLU A 1 183 ? 8.514 -6.190 -9.940 1.00 73.56 183 GLU A CA 1
ATOM 1452 C C . GLU A 1 183 ? 8.960 -5.626 -8.584 1.00 73.56 183 GLU A C 1
ATOM 1454 O O . GLU A 1 183 ? 9.815 -4.732 -8.539 1.00 73.56 183 GLU A O 1
ATOM 1459 N N . PRO A 1 184 ? 8.383 -6.105 -7.470 1.00 64.38 184 PRO A N 1
ATOM 1460 C CA . PRO A 1 184 ? 8.755 -5.632 -6.149 1.00 64.38 184 PRO A CA 1
ATOM 1461 C C . PRO A 1 184 ? 10.223 -5.970 -5.892 1.00 64.38 184 PRO A C 1
ATOM 1463 O O . PRO A 1 184 ? 10.577 -7.122 -5.637 1.00 64.38 184 PRO A O 1
ATOM 1466 N N . ARG A 1 185 ? 11.099 -4.961 -5.952 1.00 60.66 185 ARG A N 1
ATOM 1467 C CA . ARG A 1 185 ? 12.482 -5.107 -5.498 1.00 60.66 185 ARG A CA 1
ATOM 1468 C C . ARG A 1 185 ? 12.450 -5.241 -3.985 1.00 60.66 185 ARG A C 1
ATOM 1470 O O . ARG A 1 185 ? 12.439 -4.241 -3.271 1.00 60.66 185 ARG A O 1
ATOM 1477 N N . ILE A 1 186 ? 12.465 -6.479 -3.501 1.00 60.72 186 ILE A N 1
ATOM 1478 C CA . ILE A 1 186 ? 12.827 -6.782 -2.119 1.00 60.72 186 ILE A CA 1
ATOM 1479 C C . ILE A 1 186 ? 14.312 -6.437 -2.013 1.00 60.72 186 ILE A C 1
ATOM 1481 O O . ILE A 1 186 ? 15.182 -7.279 -2.216 1.00 60.72 186 ILE A O 1
ATOM 1485 N N . GLN A 1 187 ? 14.615 -5.156 -1.797 1.00 53.34 187 GLN A N 1
ATOM 1486 C CA . GLN A 1 187 ? 15.947 -4.757 -1.387 1.00 53.34 187 GLN A CA 1
ATOM 1487 C C . GLN A 1 187 ? 16.124 -5.388 -0.015 1.00 53.34 187 GLN A C 1
ATOM 1489 O O . GLN A 1 187 ? 15.582 -4.899 0.974 1.00 53.34 187 GLN A O 1
ATOM 1494 N N . SER A 1 188 ? 16.816 -6.523 0.033 1.00 50.59 188 SER A N 1
ATOM 1495 C CA . SER A 1 188 ? 17.355 -7.056 1.268 1.00 50.59 188 SER A CA 1
ATOM 1496 C C . SER A 1 188 ? 18.182 -5.929 1.875 1.00 50.59 188 SER A C 1
ATOM 1498 O O . SER A 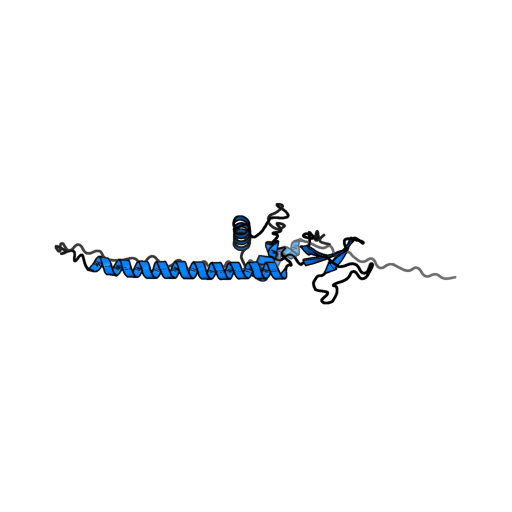1 188 ? 19.296 -5.666 1.421 1.00 50.59 188 SER A O 1
ATOM 1500 N N . ARG A 1 189 ? 17.603 -5.193 2.829 1.00 48.91 189 ARG A N 1
ATOM 1501 C CA . ARG A 1 189 ? 18.333 -4.254 3.673 1.00 48.91 189 ARG A CA 1
ATOM 1502 C C . ARG A 1 189 ? 19.299 -5.112 4.481 1.00 48.91 189 ARG A C 1
ATOM 1504 O O . ARG A 1 189 ? 18.992 -5.529 5.588 1.00 48.91 189 ARG A O 1
ATOM 1511 N N . THR A 1 190 ? 20.445 -5.437 3.893 1.00 42.34 190 THR A N 1
ATOM 1512 C CA . THR A 1 190 ? 21.614 -5.915 4.621 1.00 42.34 190 THR A CA 1
ATOM 1513 C C . THR A 1 190 ? 22.001 -4.779 5.550 1.00 42.34 190 THR A C 1
ATOM 1515 O O . THR A 1 190 ? 22.615 -3.802 5.128 1.00 42.34 190 THR A O 1
ATOM 1518 N N . THR A 1 191 ? 21.535 -4.873 6.790 1.00 45.28 191 THR A N 1
ATOM 1519 C CA . THR A 1 191 ? 21.999 -4.070 7.915 1.00 45.28 191 THR A CA 1
ATOM 1520 C C . THR A 1 191 ? 23.520 -4.206 7.981 1.00 45.28 191 THR A C 1
ATOM 1522 O O . THR A 1 191 ? 24.018 -5.309 8.213 1.00 45.28 191 THR A O 1
ATOM 1525 N N . GLN A 1 192 ? 24.237 -3.118 7.689 1.00 35.22 192 GLN A N 1
ATOM 1526 C CA . GLN A 1 192 ? 25.656 -2.970 8.025 1.00 35.22 192 GLN A CA 1
ATOM 1527 C C . GLN A 1 192 ? 25.798 -2.511 9.472 1.00 35.22 192 GLN A C 1
ATOM 1529 O O . GLN A 1 192 ? 24.923 -1.732 9.918 1.00 35.22 192 GLN A O 1
#

pLDDT: mean 75.67, std 18.53, range [35.22, 96.81]

Foldseek 3Di:
DDDDDDDDDPPPPPDDDPVVVVPPDDPDPDPDPDDDDDDPPPDDDDDDPDPDPPPPVVVVVVVVVVVVVVVVVVVVVVVVVVVVLVQVVVLCLVVQQKDALVSCCVRVVDDSVVSLVSLVVCVVVVQWDWPDPPDNRPTIIGRQVNHFKWWADPPPRDIDGPVPVPPQADPVPRHGTDIDGDDPPPPPPPPD

Sequence (192 aa):
MLGKGFSNPKRSRAGFRPEQIARTLKPEPEPKPEPEPEPVRSAAGSKSTTTVHVDLGALFYGVSGLFDVGMRYTEWKQKREREARRQVLEVARRFDGVVSVPDLIMELQLSRSSATARLEQFCADGCCRVLNPGSEEERLYLFERYLPGVLYCEYCDSHFRQDDEDCSFCVNCGADLKQRRAEPRIQSRTTQ

Radius of gyration: 32.21 Å; chains: 1; bounding box: 128×27×78 Å

Secondary structure (DSSP, 8-state):
------PPP--------GGGGGGS-PPPPPPPPPPPPPP----------------TTHHHHHHHHHHHHHHHHHHHHHHHHHHHHHHHHHHHHHTTTEEEHHHHHHHH---HHHHHHHHHHHHHTTS-EES--SSTTT-EEE-GGGSPEEEE-TTT--EEETT-TT-SB-TTT-PBPEEEEPP---------